Protein AF-A0A3N1A3B4-F1 (afdb_monomer_lite)

Secondary structure (DSSP, 8-state):
-PEEEEEEEEEE-SS-EEEEEEEEEEEE-SS-EEEE---SS--HHHHHHHHHHHHHHHHTS-TT--EEEEEEEEE--TTT--TTHHHHHHHHHHHHHTT-----S---B--HHHHHHHHHHHTT-BEEEEEEEEEEBTTB---GGGGEEEEEEEETTS--EEEEEETTEEEEE--PPPPPEE-GGG-EEEEEE--TT-GGGGGTTPBEEEEEEEEETT--SSEEEEEEEETTEEEEEEEETTEEEEEESSPPTTTGGGEEEPPPTTGGG-

Radius of gyration: 19.27 Å; chains: 1; bounding box: 46×53×53 Å

Sequence (270 aa):
MGVVTTFRLRRQTSRSSRFAEVTVEVSPSSTPEVEVTTTAGANAEHRREADLGARWALRHNSPAVKVKVTVTSVVTTEIDTGTGDVYEATTHAVWQALGVEHSASYVGFSDPLM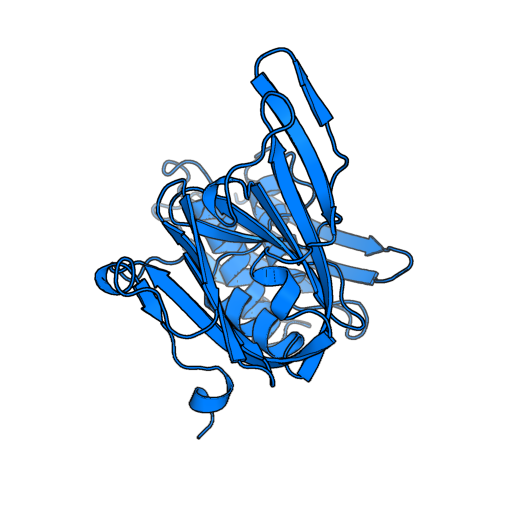VTSWLNDIAGRQLDAVTEARYWYEGRREPDAASLLHAWLHFERAEPIGLHGRGDEFLLDREDPYLSYEMGDDGETRVGPAFPPDVLSGFVGAMLTDGAVITGSDGELTCTGLVLRFDVGDLVIGTLGDEWVLAAGPVPAAVAPCWTVHPFIRDAAR

Structure (mmCIF, N/CA/C/O backbone):
data_AF-A0A3N1A3B4-F1
#
_entry.id   AF-A0A3N1A3B4-F1
#
loop_
_atom_site.group_PDB
_atom_site.id
_atom_site.type_symbol
_atom_site.label_atom_id
_atom_site.label_alt_id
_atom_site.label_comp_id
_atom_site.label_asym_id
_atom_site.label_entity_id
_atom_site.label_seq_id
_atom_site.pdbx_PDB_ins_code
_atom_site.Cartn_x
_atom_site.Cartn_y
_atom_site.Cartn_z
_atom_site.occupancy
_atom_site.B_iso_or_equiv
_atom_site.auth_seq_id
_atom_site.auth_comp_id
_atom_site.auth_asym_id
_atom_site.auth_atom_id
_atom_site.pdbx_PDB_model_num
ATOM 1 N N . MET A 1 1 ? -13.299 7.804 32.208 1.00 67.69 1 MET A N 1
ATOM 2 C CA . MET A 1 1 ? -14.294 7.444 31.177 1.00 67.69 1 MET A CA 1
ATOM 3 C C . MET A 1 1 ? -13.580 7.464 29.845 1.00 67.69 1 MET A C 1
ATOM 5 O O . MET A 1 1 ? -12.786 8.379 29.651 1.00 67.69 1 MET A O 1
ATOM 9 N N . GLY A 1 2 ? -13.777 6.440 29.014 1.00 85.50 2 GLY A N 1
ATOM 10 C CA . GLY A 1 2 ? -13.214 6.405 27.667 1.00 85.50 2 GLY A CA 1
ATOM 11 C C . GLY A 1 2 ? -13.921 7.387 26.732 1.00 85.50 2 GLY A C 1
ATOM 12 O O . GLY A 1 2 ? -15.065 7.774 26.979 1.00 85.50 2 GLY A O 1
ATOM 13 N N . VAL A 1 3 ? -13.223 7.810 25.683 1.00 94.50 3 VAL A N 1
ATOM 14 C CA . VAL A 1 3 ? -13.787 8.555 24.555 1.00 94.50 3 VAL A CA 1
ATOM 15 C C . VAL A 1 3 ? -14.294 7.533 23.548 1.00 94.50 3 VAL A C 1
ATOM 17 O O . VAL A 1 3 ? -13.537 6.659 23.134 1.00 94.50 3 VAL A O 1
ATOM 20 N N . VAL A 1 4 ? -15.567 7.627 23.169 1.00 96.50 4 VAL A N 1
ATOM 21 C CA . VAL A 1 4 ? -16.158 6.770 22.136 1.00 96.50 4 VAL A CA 1
ATOM 22 C C . VAL A 1 4 ? -16.262 7.561 20.844 1.00 96.50 4 VAL A C 1
ATOM 24 O O . VAL A 1 4 ? -16.841 8.649 20.826 1.00 96.50 4 VAL A O 1
ATOM 27 N N . THR A 1 5 ? -15.735 6.998 19.765 1.00 96.12 5 THR A N 1
ATOM 28 C CA . THR A 1 5 ? -15.715 7.636 18.451 1.00 96.12 5 THR A CA 1
ATOM 29 C C . THR A 1 5 ? -16.099 6.631 17.382 1.00 96.12 5 THR A C 1
ATOM 31 O O . THR A 1 5 ? -15.620 5.500 17.376 1.00 96.12 5 THR A O 1
ATOM 34 N N . THR A 1 6 ? -16.959 7.062 16.462 1.00 95.62 6 THR A N 1
ATOM 35 C CA . THR A 1 6 ? -17.295 6.305 15.258 1.00 95.62 6 THR A CA 1
ATOM 36 C C . THR A 1 6 ? -16.756 7.049 14.056 1.00 95.62 6 THR A C 1
ATOM 38 O O . THR A 1 6 ? -17.117 8.206 13.840 1.00 95.62 6 THR A O 1
ATOM 41 N N . PHE A 1 7 ? -15.947 6.366 13.256 1.00 94.31 7 PHE A N 1
ATOM 42 C CA . PHE A 1 7 ? -15.559 6.847 11.943 1.00 94.31 7 PHE A CA 1
ATOM 43 C C . PHE A 1 7 ? -16.300 6.074 10.865 1.00 94.31 7 PHE A C 1
ATOM 45 O O . PHE A 1 7 ? -16.542 4.872 10.987 1.00 94.31 7 PHE A O 1
ATOM 52 N N . ARG A 1 8 ? -16.632 6.776 9.784 1.00 93.19 8 ARG A N 1
ATOM 53 C CA . ARG A 1 8 ? -17.296 6.186 8.635 1.00 93.19 8 ARG A CA 1
ATOM 54 C C . ARG A 1 8 ? -16.562 6.550 7.356 1.00 93.19 8 ARG A C 1
ATOM 56 O O . ARG A 1 8 ? -16.697 7.669 6.861 1.00 93.19 8 ARG A O 1
ATOM 63 N N . LEU A 1 9 ? -15.856 5.575 6.799 1.00 89.31 9 LEU A N 1
ATOM 64 C CA . LEU A 1 9 ? -15.317 5.642 5.454 1.00 89.31 9 LEU A CA 1
ATOM 65 C C . LEU A 1 9 ? -16.481 5.525 4.465 1.00 89.31 9 LEU A C 1
ATOM 67 O O . LEU A 1 9 ? -17.162 4.501 4.406 1.00 89.31 9 LEU A O 1
ATOM 71 N N . ARG A 1 10 ? -16.737 6.602 3.719 1.00 87.00 10 ARG A N 1
ATOM 72 C CA . ARG A 1 10 ? -17.630 6.609 2.555 1.00 87.00 10 ARG A CA 1
ATOM 73 C C . ARG A 1 10 ? -16.936 7.340 1.425 1.00 87.00 10 ARG A C 1
ATOM 75 O O . ARG A 1 10 ? -17.035 8.563 1.333 1.00 87.00 10 ARG A O 1
ATOM 82 N N . ARG A 1 11 ? -16.236 6.594 0.575 1.00 80.94 11 ARG A N 1
ATOM 83 C CA . ARG A 1 11 ? -15.611 7.151 -0.625 1.00 80.94 11 ARG A CA 1
ATOM 84 C C . ARG A 1 11 ? -16.248 6.522 -1.847 1.00 80.94 11 ARG A C 1
ATOM 86 O O . ARG A 1 11 ? -16.393 5.310 -1.927 1.00 80.94 11 ARG A O 1
ATOM 93 N N . GLN A 1 12 ? -16.636 7.357 -2.796 1.00 75.94 12 GLN A N 1
ATOM 94 C CA . GLN A 1 12 ? -17.143 6.902 -4.077 1.00 75.94 12 GLN A CA 1
ATOM 95 C C . GLN A 1 12 ? -16.437 7.686 -5.171 1.00 75.94 12 GLN A C 1
ATOM 97 O O . GLN A 1 12 ? -16.438 8.917 -5.167 1.00 75.94 12 GLN A O 1
ATOM 102 N N . THR A 1 13 ? -15.838 6.960 -6.102 1.00 72.31 13 THR A N 1
ATOM 103 C CA . THR A 1 13 ? -15.309 7.499 -7.351 1.00 72.31 13 THR A CA 1
ATOM 104 C C . THR A 1 13 ? -16.141 6.951 -8.512 1.00 72.31 13 THR A C 1
ATOM 106 O O . THR A 1 13 ? -17.058 6.151 -8.324 1.00 72.31 13 THR A O 1
ATOM 109 N N . SER A 1 14 ? -15.833 7.355 -9.745 1.00 70.00 14 SER A N 1
ATOM 110 C CA . SER A 1 14 ? -16.422 6.712 -10.927 1.00 70.00 14 SER A CA 1
ATOM 111 C C . SER A 1 14 ? -15.946 5.266 -11.131 1.00 70.00 14 SER A C 1
ATOM 113 O O . SER A 1 14 ? -16.508 4.567 -11.971 1.00 70.00 14 SER A O 1
ATOM 115 N N . ARG A 1 15 ? -14.917 4.823 -10.393 1.00 66.88 15 ARG A N 1
ATOM 116 C CA . ARG A 1 15 ? -14.252 3.518 -10.540 1.00 66.88 15 ARG A CA 1
ATOM 117 C C . ARG A 1 15 ? -14.473 2.582 -9.350 1.00 66.88 15 ARG A C 1
ATOM 119 O O . ARG A 1 15 ? -14.322 1.377 -9.507 1.00 66.88 15 ARG A O 1
ATOM 126 N N . SER A 1 16 ? -14.816 3.123 -8.185 1.00 74.25 16 SER A N 1
ATOM 127 C CA . SER A 1 16 ? -14.855 2.391 -6.918 1.00 74.25 16 SER A CA 1
ATOM 128 C C . SER A 1 16 ? -15.911 2.951 -5.966 1.00 74.25 16 SER A C 1
ATOM 130 O O . SER A 1 16 ? -16.238 4.142 -5.987 1.00 74.25 16 SER A O 1
ATOM 132 N N . SER A 1 17 ? -16.420 2.088 -5.091 1.00 82.56 17 SER A N 1
ATOM 133 C CA . SER A 1 17 ? -17.132 2.483 -3.881 1.00 82.56 17 SER A CA 1
ATOM 134 C C . SER A 1 17 ? -16.475 1.783 -2.699 1.00 82.56 17 SER A C 1
ATOM 136 O O . SER A 1 17 ? -16.159 0.601 -2.793 1.00 82.56 17 SER A O 1
ATOM 138 N N . ARG A 1 18 ? -16.203 2.547 -1.640 1.00 88.62 18 ARG A N 1
ATOM 139 C CA . ARG A 1 18 ? -15.523 2.106 -0.422 1.00 88.62 18 ARG A CA 1
ATOM 140 C C . ARG A 1 18 ? -16.382 2.429 0.788 1.00 88.62 18 ARG A C 1
ATOM 142 O O . ARG A 1 18 ? -16.824 3.575 0.963 1.00 88.62 18 ARG A O 1
ATOM 149 N N . PHE A 1 19 ? -16.579 1.430 1.635 1.00 91.12 19 PHE A N 1
ATOM 150 C CA . PHE A 1 19 ? -17.416 1.495 2.813 1.00 91.12 19 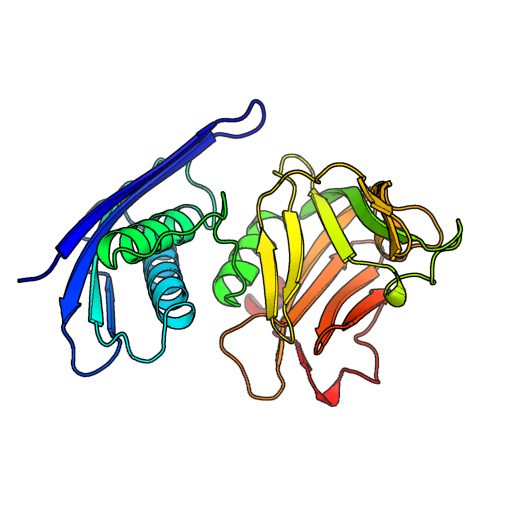PHE A CA 1
ATOM 151 C C . PHE A 1 19 ? -16.803 0.730 3.981 1.00 91.12 19 PHE A C 1
ATOM 153 O O . PHE A 1 19 ? -16.594 -0.478 3.913 1.00 91.12 19 PHE A O 1
ATOM 160 N N . ALA A 1 20 ? -16.632 1.420 5.103 1.00 93.00 20 ALA A N 1
ATOM 161 C CA . ALA A 1 20 ? -16.452 0.805 6.412 1.00 93.00 20 ALA A CA 1
ATOM 162 C C . ALA A 1 20 ? -16.920 1.784 7.493 1.00 93.00 20 ALA A C 1
ATOM 164 O O . ALA A 1 20 ? -16.683 2.989 7.407 1.00 93.00 20 ALA A O 1
ATOM 165 N N . GLU A 1 21 ? -17.586 1.285 8.526 1.00 95.00 21 GLU A N 1
ATOM 166 C CA . GLU A 1 21 ? -17.906 2.063 9.721 1.00 95.00 21 GLU A CA 1
ATOM 167 C C . GLU A 1 21 ? -17.328 1.344 10.932 1.00 95.00 21 GLU A C 1
ATOM 169 O O . GLU A 1 21 ? -17.616 0.169 11.158 1.00 95.00 21 GLU A O 1
ATOM 174 N N . VAL A 1 22 ? -16.490 2.036 11.698 1.00 95.50 22 VAL A N 1
ATOM 175 C CA . VAL A 1 22 ? -15.809 1.460 12.857 1.00 95.50 22 VAL A CA 1
ATOM 176 C C . VAL A 1 22 ? -16.044 2.344 14.067 1.00 95.50 22 VAL A C 1
ATOM 178 O O . VAL A 1 22 ? -15.851 3.559 14.009 1.00 95.50 22 VAL A O 1
ATOM 181 N N . THR A 1 23 ? -16.436 1.719 15.174 1.00 96.12 23 THR A N 1
ATOM 182 C CA . THR A 1 23 ? -16.550 2.372 16.478 1.00 96.12 23 THR A CA 1
ATOM 183 C C . THR A 1 23 ? -15.439 1.889 17.392 1.00 96.12 23 THR A C 1
ATOM 185 O O . THR A 1 23 ? -15.242 0.684 17.572 1.00 96.12 23 THR A O 1
ATOM 188 N N . VAL A 1 24 ? -14.747 2.844 18.006 1.00 96.62 24 VAL A N 1
ATOM 189 C CA . VAL A 1 24 ? -13.704 2.596 18.997 1.00 96.62 24 VAL A CA 1
ATOM 190 C C . VAL A 1 24 ? -14.038 3.283 20.313 1.00 96.62 24 VAL A C 1
ATOM 192 O O . VAL A 1 24 ? -14.646 4.353 20.344 1.00 96.62 24 VAL A O 1
ATOM 195 N N . GLU A 1 25 ? -13.613 2.669 21.407 1.00 96.50 25 GLU A N 1
ATOM 196 C CA . GLU A 1 25 ? -13.501 3.296 22.717 1.00 96.50 25 GLU A CA 1
ATOM 197 C C . GLU A 1 25 ? -12.018 3.432 23.065 1.00 96.50 25 GLU A C 1
ATOM 199 O O . GLU A 1 25 ? -11.281 2.448 23.071 1.00 96.50 25 GLU A O 1
ATOM 204 N N . VAL A 1 26 ? -11.576 4.649 23.370 1.00 95.44 26 VAL A N 1
ATOM 205 C CA . VAL A 1 26 ? -10.203 4.937 23.787 1.00 95.44 26 VAL A CA 1
ATOM 206 C C . VAL A 1 26 ? -10.199 5.353 25.247 1.00 95.44 26 VAL A C 1
ATOM 208 O O . VAL A 1 26 ? -10.855 6.317 25.639 1.00 95.44 26 VAL A O 1
ATOM 211 N N . SER A 1 27 ? -9.448 4.634 26.072 1.00 95.06 27 SER A N 1
ATOM 212 C CA . SER A 1 27 ? -9.355 4.882 27.512 1.00 95.06 27 SER A CA 1
ATOM 213 C C . SER A 1 27 ? -7.896 4.981 27.968 1.00 95.06 27 SER A C 1
ATOM 215 O O . SER A 1 27 ? -7.019 4.385 27.345 1.00 95.06 27 SER A O 1
ATOM 217 N N . PRO A 1 28 ? -7.585 5.739 29.035 1.00 93.06 28 PRO A N 1
ATOM 218 C CA . PRO A 1 28 ? -6.226 5.790 29.571 1.00 93.06 28 PRO A CA 1
ATOM 219 C C . PRO A 1 28 ? -5.735 4.404 30.003 1.00 93.06 28 PRO A C 1
ATOM 221 O O . PRO A 1 28 ? -6.481 3.655 30.632 1.00 93.06 28 PRO A O 1
ATOM 224 N N . SER A 1 29 ? -4.472 4.089 29.720 1.00 91.62 29 SER A N 1
ATOM 225 C CA . SER A 1 29 ? -3.834 2.827 30.112 1.00 91.62 29 SER A CA 1
ATOM 226 C C . SER A 1 29 ? -2.395 3.056 30.581 1.00 91.62 29 SER A C 1
ATOM 228 O O . SER A 1 29 ? -1.787 4.087 30.303 1.00 91.62 29 SER A O 1
ATOM 230 N N . SER A 1 30 ? -1.819 2.095 31.305 1.00 87.75 30 SER A N 1
ATOM 231 C CA . SER A 1 30 ? -0.390 2.100 31.651 1.00 87.75 30 SER A CA 1
ATOM 232 C C . SER A 1 30 ? 0.508 1.702 30.478 1.00 87.75 30 SER A C 1
ATOM 234 O O . SER A 1 30 ? 1.691 2.052 30.463 1.00 87.75 30 SER A O 1
ATOM 236 N N . THR A 1 31 ? -0.049 0.980 29.506 1.00 86.25 31 THR A N 1
ATOM 237 C CA . THR A 1 31 ? 0.631 0.468 28.311 1.00 86.25 31 THR A CA 1
ATOM 238 C C . THR A 1 31 ? -0.299 0.572 27.103 1.00 86.25 31 THR A C 1
ATOM 240 O O . THR A 1 31 ? -1.503 0.370 27.273 1.00 86.25 31 THR A O 1
ATOM 243 N N . PRO A 1 32 ? 0.219 0.854 25.894 1.00 87.12 32 PRO A N 1
ATOM 244 C CA . PRO A 1 32 ? -0.580 0.769 24.677 1.00 87.12 32 PRO A CA 1
ATOM 245 C C . PRO A 1 32 ? -1.187 -0.631 24.530 1.00 87.12 32 PRO A C 1
ATOM 247 O O . PRO A 1 32 ? -0.464 -1.627 24.561 1.00 87.12 32 PRO A O 1
ATOM 250 N N . GLU A 1 33 ? -2.507 -0.707 24.401 1.00 92.56 33 GLU A N 1
ATOM 251 C CA . GLU A 1 33 ? -3.242 -1.965 24.254 1.00 92.56 33 GLU A CA 1
ATOM 252 C C . GLU A 1 33 ? -4.306 -1.808 23.170 1.00 92.56 33 GLU A C 1
ATOM 254 O O . GLU A 1 33 ? -4.939 -0.757 23.059 1.00 92.56 33 GLU A O 1
ATOM 259 N N . VAL A 1 34 ? -4.503 -2.862 22.383 1.00 93.25 34 VAL A N 1
ATOM 260 C CA . VAL A 1 34 ? -5.570 -2.952 21.387 1.00 93.25 34 VAL A CA 1
ATOM 261 C C . VAL A 1 34 ? -6.365 -4.217 21.666 1.00 93.25 34 VAL A C 1
ATOM 263 O O . VAL A 1 34 ? -5.790 -5.298 21.795 1.00 93.25 34 VAL A O 1
ATOM 266 N N . GLU A 1 35 ? -7.681 -4.069 21.759 1.00 94.94 35 GLU A N 1
ATOM 267 C CA . GLU A 1 35 ? -8.631 -5.163 21.912 1.00 94.94 35 GLU A CA 1
ATOM 268 C C . GLU A 1 35 ? -9.740 -5.023 20.863 1.00 94.94 35 GLU A C 1
ATOM 270 O O . GLU A 1 35 ? -10.291 -3.941 20.669 1.00 94.94 35 GLU A O 1
ATOM 275 N N . VAL A 1 36 ? -10.101 -6.117 20.192 1.00 93.62 36 VAL A N 1
ATOM 276 C CA . VAL A 1 36 ? -11.201 -6.142 19.217 1.00 93.62 36 VAL A CA 1
ATOM 277 C C . VAL A 1 36 ? -12.310 -7.035 19.761 1.00 93.62 36 VAL A C 1
ATOM 279 O O . VAL A 1 36 ? -12.213 -8.260 19.715 1.00 93.62 36 VAL A O 1
ATOM 282 N N . THR A 1 37 ? -13.373 -6.424 20.288 1.00 90.50 37 THR A N 1
ATOM 283 C CA . THR A 1 37 ? -14.477 -7.125 20.978 1.00 90.50 37 THR A CA 1
ATOM 284 C C . THR A 1 37 ? -15.742 -7.251 20.133 1.00 90.50 37 THR A C 1
ATOM 286 O O . THR A 1 37 ? -16.764 -7.743 20.609 1.00 90.50 37 THR A O 1
ATOM 289 N N . THR A 1 38 ? -15.686 -6.826 18.869 1.00 77.00 38 THR A N 1
ATOM 290 C CA . THR A 1 38 ? -16.825 -6.803 17.941 1.00 77.00 38 THR A CA 1
ATOM 291 C C . THR A 1 38 ? -17.565 -8.145 17.889 1.00 77.00 38 THR A C 1
ATOM 293 O O . THR A 1 38 ? -16.942 -9.201 17.745 1.00 77.00 38 THR A O 1
ATOM 296 N N . THR A 1 39 ? -18.898 -8.103 17.971 1.00 61.78 39 THR A N 1
ATOM 297 C CA . THR A 1 39 ? -19.762 -9.301 18.016 1.00 61.78 39 THR A CA 1
ATOM 298 C C . THR A 1 39 ? -20.677 -9.467 16.798 1.00 61.78 39 THR A C 1
ATOM 300 O O . THR A 1 39 ? -21.239 -10.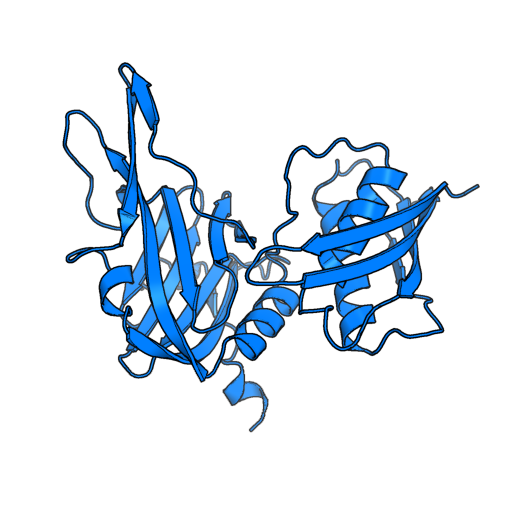546 16.623 1.00 61.78 39 THR A O 1
ATOM 303 N N . ALA A 1 40 ? -20.815 -8.458 15.929 1.00 61.56 40 ALA A N 1
ATOM 304 C CA . ALA A 1 40 ? -21.733 -8.486 14.787 1.00 61.56 40 ALA A CA 1
ATOM 305 C C . ALA A 1 40 ? -21.052 -8.020 13.488 1.00 61.56 40 ALA A C 1
ATOM 307 O O . ALA A 1 40 ? -20.354 -7.013 13.489 1.00 61.56 40 ALA A O 1
ATOM 308 N N . GLY A 1 41 ? -21.262 -8.748 12.383 1.00 64.38 41 GLY A N 1
ATOM 309 C CA . GLY A 1 41 ? -20.907 -8.332 11.013 1.00 64.38 41 GLY A CA 1
ATOM 310 C C . GLY A 1 41 ? -19.429 -8.436 10.601 1.00 64.38 41 GLY A C 1
ATOM 311 O O . GLY A 1 41 ? -19.142 -8.490 9.409 1.00 64.38 41 GLY A O 1
ATOM 312 N N . ALA A 1 42 ? -18.488 -8.513 11.544 1.00 78.81 42 ALA A N 1
ATOM 313 C CA . ALA A 1 42 ? -17.059 -8.617 11.242 1.00 78.81 42 ALA A CA 1
ATOM 314 C C . ALA A 1 42 ? -16.593 -10.078 11.118 1.00 78.81 42 ALA A C 1
ATOM 316 O O . ALA A 1 42 ? -16.702 -10.862 12.065 1.00 78.81 42 ALA A O 1
ATOM 317 N N . ASN A 1 43 ? -16.027 -10.443 9.964 1.00 88.12 43 ASN A N 1
ATOM 318 C CA . ASN A 1 43 ? -15.353 -11.728 9.788 1.00 88.12 43 ASN A CA 1
ATOM 319 C C . ASN A 1 43 ? -13.952 -11.703 10.457 1.00 88.12 43 ASN A C 1
ATOM 321 O O . ASN A 1 43 ? -13.572 -10.754 11.150 1.00 88.12 43 ASN A O 1
ATOM 325 N N . ALA A 1 44 ? -13.175 -12.780 10.322 1.00 89.50 44 ALA A N 1
ATOM 326 C CA . ALA A 1 44 ? -11.828 -12.840 10.899 1.00 89.50 44 ALA A CA 1
ATOM 327 C C . ALA A 1 44 ? -10.849 -11.828 10.270 1.00 89.50 44 ALA A C 1
ATOM 329 O O . ALA A 1 44 ? -9.977 -11.325 10.975 1.00 89.50 44 ALA A O 1
ATOM 330 N N . GLU A 1 45 ? -11.009 -11.514 8.986 1.00 89.50 45 GLU A N 1
ATOM 331 C CA . GLU A 1 45 ? -10.175 -10.552 8.259 1.00 89.50 45 GLU A CA 1
ATOM 332 C C . GLU A 1 45 ? -10.466 -9.126 8.719 1.00 89.50 45 GLU A C 1
ATOM 334 O O . GLU A 1 45 ? -9.556 -8.448 9.176 1.00 89.50 45 GLU A O 1
ATOM 339 N N . HIS A 1 46 ? -11.734 -8.715 8.768 1.00 92.31 46 HIS A N 1
ATOM 340 C CA . HIS A 1 46 ? -12.142 -7.400 9.268 1.00 92.31 46 HIS A CA 1
ATOM 341 C C . HIS A 1 46 ? -11.672 -7.153 10.708 1.00 92.31 46 HIS A C 1
ATOM 343 O O . HIS A 1 46 ? -11.232 -6.057 11.042 1.00 92.31 46 HIS A O 1
ATOM 349 N N . ARG A 1 47 ? -11.716 -8.174 11.575 1.00 92.88 47 ARG A N 1
ATOM 350 C CA . ARG A 1 47 ? -11.180 -8.055 12.943 1.00 92.88 47 ARG A CA 1
ATOM 351 C C . ARG A 1 47 ? -9.666 -7.862 12.960 1.00 92.88 47 ARG A C 1
ATOM 353 O O . ARG A 1 47 ? -9.170 -7.106 13.790 1.00 92.88 47 ARG A O 1
ATOM 360 N N . ARG A 1 48 ? -8.946 -8.530 12.056 1.00 93.25 48 ARG A N 1
ATOM 361 C CA . ARG A 1 48 ? -7.499 -8.361 11.893 1.00 93.25 48 ARG A CA 1
ATOM 362 C C . ARG A 1 48 ? -7.178 -6.961 11.382 1.00 93.25 48 ARG A C 1
ATOM 364 O O . ARG A 1 48 ? -6.354 -6.294 11.985 1.00 93.25 48 ARG A O 1
ATOM 371 N N . GLU A 1 49 ? -7.856 -6.497 10.337 1.00 94.56 49 GLU A N 1
ATOM 372 C CA . GLU A 1 49 ? -7.670 -5.141 9.814 1.00 94.56 49 GLU A CA 1
ATOM 373 C C . GLU A 1 49 ? -7.922 -4.077 10.882 1.00 94.56 49 GLU A C 1
ATOM 375 O O . GLU A 1 49 ? -7.142 -3.135 11.005 1.00 94.56 49 GLU A O 1
ATOM 380 N N . ALA A 1 50 ? -8.968 -4.249 11.695 1.00 94.81 50 ALA A N 1
ATOM 381 C CA . ALA A 1 50 ? -9.259 -3.337 12.791 1.00 94.81 50 ALA A CA 1
ATOM 382 C C . ALA A 1 50 ? -8.143 -3.318 13.850 1.00 94.81 50 ALA A C 1
ATOM 384 O O . ALA A 1 50 ? -7.704 -2.245 14.264 1.00 94.81 50 ALA A O 1
ATOM 385 N N . ASP A 1 51 ? -7.641 -4.485 14.268 1.00 94.62 51 ASP A N 1
ATOM 386 C CA . ASP A 1 51 ? -6.501 -4.566 15.192 1.00 94.62 51 ASP A CA 1
ATOM 387 C C . ASP A 1 51 ? -5.260 -3.867 14.610 1.00 94.62 51 ASP A C 1
ATOM 389 O O . ASP A 1 51 ? -4.651 -3.026 15.276 1.00 94.62 51 ASP A O 1
ATOM 393 N N . LEU A 1 52 ? -4.930 -4.147 13.347 1.00 93.50 52 LEU A N 1
ATOM 394 C CA . LEU A 1 52 ? -3.771 -3.567 12.668 1.00 93.50 52 LEU A CA 1
ATOM 395 C C . LEU A 1 52 ? -3.903 -2.049 12.493 1.00 93.50 52 LEU A C 1
ATOM 397 O O . LEU A 1 52 ? -2.938 -1.332 12.755 1.00 93.50 52 LEU A O 1
ATOM 401 N N . GLY A 1 53 ? -5.087 -1.543 12.138 1.00 93.25 53 GLY A N 1
ATOM 402 C CA . GLY A 1 53 ? -5.353 -0.106 12.008 1.00 93.25 53 GLY A CA 1
ATOM 403 C C . GLY A 1 53 ? -5.266 0.625 13.349 1.00 93.25 53 GLY A C 1
ATOM 404 O O . GLY A 1 53 ? -4.644 1.680 13.462 1.00 93.25 53 GLY A O 1
ATOM 405 N N . ALA A 1 54 ? -5.798 0.032 14.421 1.00 93.56 54 ALA A N 1
ATOM 406 C CA . ALA A 1 54 ? -5.650 0.591 15.762 1.00 93.56 54 ALA A CA 1
ATOM 407 C C . ALA A 1 54 ? -4.178 0.625 16.209 1.00 93.56 54 ALA A C 1
ATOM 409 O O . ALA A 1 54 ? -3.713 1.637 16.735 1.00 93.56 54 ALA A O 1
ATOM 410 N N . ARG A 1 55 ? -3.412 -0.448 15.968 1.00 92.00 55 ARG A N 1
ATOM 411 C CA . ARG A 1 55 ? -1.970 -0.480 16.273 1.00 92.00 55 ARG A CA 1
ATOM 412 C C . ARG A 1 55 ? -1.198 0.543 15.455 1.00 92.00 55 ARG A C 1
ATOM 414 O O . ARG A 1 55 ? -0.336 1.221 16.009 1.00 92.00 55 ARG A O 1
ATOM 421 N N . TRP A 1 56 ? -1.514 0.664 14.170 1.00 89.56 56 TRP A N 1
ATOM 422 C CA . TRP A 1 56 ? -0.928 1.661 13.286 1.00 89.56 56 TRP A CA 1
ATOM 423 C C . TRP A 1 56 ? -1.127 3.073 13.823 1.00 89.56 56 TRP A C 1
ATOM 425 O O . TRP A 1 56 ? -0.152 3.811 13.984 1.00 89.56 56 TRP A O 1
ATOM 435 N N . ALA A 1 57 ? -2.369 3.403 14.187 1.00 89.94 57 ALA A N 1
ATOM 436 C CA . ALA A 1 57 ? -2.715 4.689 14.764 1.00 89.94 57 ALA A CA 1
ATOM 437 C C . ALA A 1 57 ? -1.880 4.988 16.012 1.00 89.94 57 ALA A C 1
ATOM 439 O O . ALA A 1 57 ? -1.375 6.097 16.156 1.00 89.94 57 ALA A O 1
ATOM 440 N N . LEU A 1 58 ? -1.706 4.010 16.906 1.00 88.69 58 LEU A N 1
ATOM 441 C CA . LEU A 1 58 ? -0.921 4.184 18.130 1.00 88.69 58 LEU A CA 1
ATOM 442 C C . LEU A 1 58 ? 0.581 4.340 17.859 1.00 88.69 58 LEU A C 1
ATOM 444 O O . LEU A 1 58 ? 1.209 5.175 18.503 1.00 88.69 58 LEU A O 1
ATOM 448 N N . ARG A 1 59 ? 1.151 3.581 16.911 1.00 85.12 59 ARG A N 1
ATOM 449 C CA . ARG A 1 59 ? 2.577 3.684 16.534 1.00 85.12 59 ARG A CA 1
ATOM 450 C C . ARG A 1 59 ? 2.930 5.057 15.970 1.00 85.12 59 ARG A C 1
ATOM 452 O O . ARG A 1 59 ? 3.992 5.586 16.272 1.00 85.12 59 ARG A O 1
ATOM 459 N N . HIS A 1 60 ? 2.025 5.625 15.179 1.00 79.38 60 HIS A N 1
ATOM 460 C CA . HIS A 1 60 ? 2.214 6.911 14.507 1.00 79.38 60 HIS A CA 1
ATOM 461 C C . HIS A 1 60 ? 1.825 8.121 15.360 1.00 79.38 60 HIS A C 1
ATOM 463 O O . HIS A 1 60 ? 1.888 9.257 14.897 1.00 79.38 60 HIS A O 1
ATOM 469 N N . ASN A 1 61 ? 1.456 7.889 16.619 1.00 74.56 61 ASN A N 1
ATOM 470 C CA . ASN A 1 61 ? 1.275 8.933 17.612 1.00 74.56 61 ASN A CA 1
ATOM 471 C C . ASN A 1 61 ? 2.478 9.023 18.547 1.00 74.56 61 ASN A C 1
ATOM 473 O O . ASN A 1 61 ? 3.285 8.102 18.656 1.00 74.56 61 ASN A O 1
ATOM 477 N N . SER A 1 62 ? 2.600 10.157 19.242 1.00 65.81 62 SER A N 1
ATOM 478 C CA . SER A 1 62 ? 3.693 10.374 20.192 1.00 65.81 62 SER A CA 1
ATOM 479 C C . SER A 1 62 ? 3.806 9.196 21.178 1.00 65.81 62 SER A C 1
ATOM 481 O O . SER A 1 62 ? 2.792 8.815 21.769 1.00 65.81 62 SER A O 1
ATOM 483 N N . PRO A 1 63 ? 5.015 8.659 21.443 1.00 63.50 63 PRO A N 1
ATOM 484 C CA . PRO A 1 63 ? 5.227 7.518 22.346 1.00 63.50 63 PRO A CA 1
ATOM 485 C C . PRO A 1 63 ? 4.774 7.773 23.797 1.00 63.50 63 PRO A C 1
ATOM 487 O O . PRO A 1 63 ? 4.746 6.861 24.624 1.00 63.50 63 PRO A O 1
ATOM 490 N N . ALA A 1 64 ? 4.399 9.012 24.127 1.00 67.31 64 ALA A N 1
ATOM 491 C CA . ALA A 1 64 ? 3.772 9.376 25.392 1.00 67.31 64 ALA A CA 1
ATOM 492 C C . ALA A 1 64 ? 2.292 8.953 25.503 1.00 67.31 64 ALA A C 1
ATOM 494 O O . ALA A 1 64 ? 1.754 8.927 26.614 1.00 67.31 64 ALA A O 1
ATOM 495 N N . VAL A 1 65 ? 1.621 8.623 24.394 1.00 77.31 65 VAL A N 1
ATOM 496 C CA . VAL A 1 65 ? 0.202 8.250 24.382 1.00 77.31 65 VAL A CA 1
ATOM 497 C C . VAL A 1 65 ? 0.043 6.811 24.875 1.00 77.31 65 VAL A C 1
ATOM 499 O O . VAL A 1 65 ? 0.255 5.842 24.151 1.00 77.31 65 VAL A O 1
ATOM 502 N N . LYS A 1 66 ? -0.341 6.668 26.145 1.00 88.25 66 LYS A N 1
ATOM 503 C CA . LYS A 1 66 ? -0.613 5.374 26.782 1.00 88.25 66 LYS A CA 1
ATOM 504 C C . LYS A 1 66 ? -2.116 5.190 26.934 1.00 88.25 66 LYS A C 1
ATOM 506 O O . LYS A 1 66 ? -2.727 5.645 27.902 1.00 88.25 66 LYS A O 1
ATOM 511 N N . VAL A 1 67 ? -2.715 4.549 25.941 1.00 92.69 67 VAL A N 1
ATOM 512 C CA . VAL A 1 67 ? -4.158 4.306 25.888 1.00 92.69 67 VAL A CA 1
ATOM 513 C C . VAL A 1 67 ? -4.449 2.851 25.557 1.00 92.69 67 VAL A C 1
ATOM 515 O O . VAL A 1 67 ? -3.656 2.174 24.905 1.00 92.69 67 VAL A O 1
ATOM 518 N N . LYS A 1 68 ? -5.608 2.388 26.007 1.00 95.06 68 LYS A N 1
ATOM 519 C CA . LYS A 1 68 ? -6.245 1.172 25.531 1.00 95.06 68 LYS A CA 1
ATOM 520 C C . LYS A 1 68 ? -7.288 1.560 24.490 1.00 95.06 68 LYS A C 1
ATOM 522 O O . LYS A 1 68 ? -8.157 2.386 24.778 1.00 95.06 68 LYS A O 1
ATOM 527 N N . VAL A 1 69 ? -7.190 0.963 23.310 1.00 96.06 69 VAL A N 1
ATOM 528 C CA . VAL A 1 69 ? -8.178 1.068 22.236 1.00 96.06 69 VAL A CA 1
ATOM 529 C C . VAL A 1 69 ? -8.997 -0.215 22.215 1.00 96.06 69 VAL A C 1
ATOM 531 O O . VAL A 1 69 ? -8.449 -1.300 22.036 1.00 96.06 69 VAL A O 1
ATOM 534 N N . THR A 1 70 ? -10.309 -0.086 22.355 1.00 96.62 70 THR A N 1
ATOM 535 C CA . THR A 1 70 ? -11.254 -1.189 22.193 1.00 96.62 70 THR A CA 1
ATOM 536 C C . THR A 1 70 ? -12.083 -0.944 20.940 1.00 96.62 70 THR A C 1
ATOM 538 O O . THR A 1 70 ? -12.867 0.001 20.897 1.00 96.62 70 THR A O 1
ATOM 541 N N . VAL A 1 71 ? -11.950 -1.790 19.920 1.00 96.00 71 VAL A N 1
ATOM 542 C CA . VAL A 1 71 ? -12.837 -1.764 18.750 1.00 96.00 71 VAL A CA 1
ATOM 543 C C . VAL A 1 71 ? -14.131 -2.486 19.116 1.00 96.00 71 VAL A C 1
ATOM 545 O O . VAL A 1 71 ? -14.140 -3.704 19.310 1.00 96.00 71 VAL A O 1
ATOM 548 N N . THR A 1 72 ? -15.221 -1.730 19.235 1.00 94.31 72 THR A N 1
ATOM 549 C CA . THR A 1 72 ? -16.505 -2.220 19.762 1.00 94.31 72 THR A CA 1
ATOM 550 C C . THR A 1 72 ? -17.497 -2.591 18.663 1.00 94.31 72 THR A C 1
ATOM 552 O O . THR A 1 72 ? -18.342 -3.462 18.869 1.00 94.31 72 THR A O 1
ATOM 555 N N . SER A 1 73 ? -17.378 -1.985 17.478 1.00 94.38 73 SER A N 1
ATOM 556 C CA . SER A 1 73 ? -18.228 -2.281 16.321 1.00 94.38 73 SER A CA 1
ATOM 557 C C . SER A 1 73 ? -17.468 -2.115 15.009 1.00 94.38 73 SER A C 1
ATOM 559 O O . SER A 1 73 ? -16.677 -1.185 14.869 1.00 94.38 73 SER A O 1
ATOM 561 N N . VAL A 1 74 ? -17.749 -2.997 14.047 1.00 93.94 74 VAL A N 1
ATOM 562 C CA . VAL A 1 74 ? -17.297 -2.906 12.654 1.00 93.94 74 VAL A CA 1
ATOM 563 C C . VAL A 1 74 ? -18.489 -3.249 11.764 1.00 93.94 74 VAL A C 1
ATOM 565 O O . VAL A 1 74 ? -19.020 -4.358 11.826 1.00 93.94 74 VAL A O 1
ATOM 568 N N . VAL A 1 75 ? -18.910 -2.300 10.934 1.00 91.75 75 VAL A N 1
ATOM 569 C CA . VAL A 1 75 ? -19.980 -2.467 9.949 1.00 91.75 75 VAL A CA 1
ATOM 570 C C . VAL A 1 75 ? -19.373 -2.358 8.558 1.00 91.75 75 VAL A C 1
ATOM 572 O O . VAL A 1 75 ? -18.699 -1.382 8.230 1.00 91.75 75 VAL A O 1
ATOM 575 N N . THR A 1 76 ? -19.630 -3.372 7.742 1.00 90.19 76 THR A N 1
ATOM 576 C CA . THR A 1 76 ? -19.120 -3.511 6.374 1.00 90.19 76 THR A CA 1
ATOM 577 C C . THR A 1 76 ? -20.269 -3.841 5.429 1.00 90.19 76 THR A C 1
ATOM 579 O O . THR A 1 76 ? -21.390 -4.125 5.862 1.00 90.19 76 THR A O 1
ATOM 582 N N . THR A 1 77 ? -19.997 -3.787 4.134 1.00 85.38 77 THR A N 1
ATOM 583 C CA . THR A 1 77 ? -20.909 -4.220 3.073 1.00 85.38 77 THR A CA 1
ATOM 584 C C . THR A 1 77 ? -20.149 -5.152 2.148 1.00 85.38 77 THR A C 1
ATOM 586 O O . THR A 1 77 ? -19.022 -4.841 1.787 1.00 85.38 77 THR A O 1
ATOM 589 N N . GLU A 1 78 ? -20.758 -6.252 1.710 1.00 77.25 78 GLU A N 1
ATOM 590 C CA . GLU A 1 78 ? -20.062 -7.243 0.868 1.00 77.25 78 GLU A CA 1
ATOM 591 C C . GLU A 1 78 ? -19.543 -6.676 -0.462 1.00 77.25 78 GLU A C 1
ATOM 593 O O . GLU A 1 78 ? -18.580 -7.197 -1.010 1.00 77.25 78 GLU A O 1
ATOM 598 N N . ILE 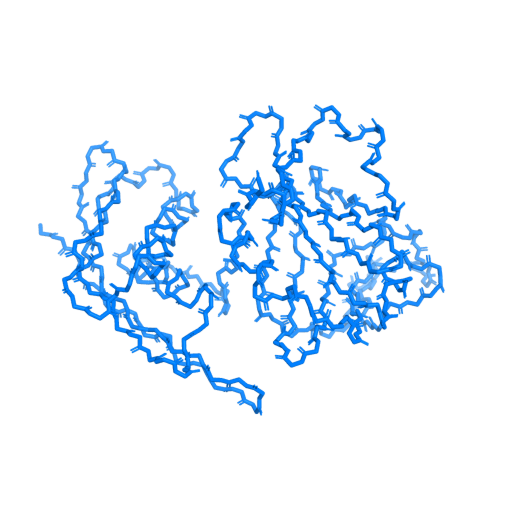A 1 79 ? -20.193 -5.638 -0.996 1.00 78.38 79 ILE A N 1
ATOM 599 C CA . ILE A 1 79 ? -19.892 -5.098 -2.330 1.00 78.38 79 ILE A CA 1
ATOM 600 C C . ILE A 1 79 ? -18.871 -3.961 -2.257 1.00 78.38 79 ILE A C 1
ATOM 602 O O . ILE A 1 79 ? -17.976 -3.891 -3.094 1.00 78.38 79 ILE A O 1
ATOM 606 N N . ASP A 1 80 ? -19.006 -3.085 -1.259 1.00 83.31 80 ASP A N 1
ATOM 607 C CA . ASP A 1 80 ? -18.256 -1.829 -1.202 1.00 83.31 80 ASP A CA 1
ATOM 608 C C . ASP A 1 80 ? -17.141 -1.854 -0.144 1.00 83.31 80 ASP A C 1
ATOM 610 O O . ASP A 1 80 ? -16.545 -0.822 0.119 1.00 83.31 80 ASP A O 1
ATOM 614 N N . THR A 1 81 ? -16.855 -2.987 0.506 1.00 85.75 81 THR A N 1
ATOM 615 C CA . THR A 1 81 ? -15.733 -3.105 1.456 1.00 85.75 81 THR A CA 1
ATOM 616 C C . THR A 1 81 ? -14.610 -3.932 0.833 1.00 85.75 81 THR A C 1
ATOM 618 O O . THR A 1 81 ? -14.769 -5.133 0.628 1.00 85.75 81 THR A O 1
ATOM 621 N N . GLY A 1 82 ? -13.472 -3.297 0.551 1.00 87.56 82 GLY A N 1
ATOM 622 C CA . GLY A 1 82 ? -12.244 -3.964 0.104 1.00 87.56 82 GLY A CA 1
ATOM 623 C C . GLY A 1 82 ? -11.180 -4.059 1.201 1.00 87.56 82 GLY A C 1
ATOM 624 O O . GLY A 1 82 ? -11.304 -3.431 2.256 1.00 87.56 82 GLY A O 1
ATOM 625 N N . THR A 1 83 ? -10.095 -4.797 0.935 1.00 89.44 83 THR A N 1
ATOM 626 C CA . THR A 1 83 ? -8.957 -4.907 1.864 1.00 89.44 83 THR A CA 1
ATOM 627 C C . THR A 1 83 ? -8.440 -3.534 2.278 1.00 89.44 83 THR A C 1
ATOM 629 O O . THR A 1 83 ? -8.252 -2.663 1.441 1.00 89.44 83 THR A O 1
ATOM 632 N N . GLY A 1 84 ? -8.203 -3.311 3.561 1.00 90.31 84 GLY A N 1
ATOM 633 C CA . GLY A 1 84 ? -7.697 -2.048 4.097 1.00 90.31 84 GLY A CA 1
ATOM 634 C C . GLY A 1 84 ? -8.763 -0.996 4.403 1.00 90.31 84 GLY A C 1
ATOM 635 O O . GLY A 1 84 ? -8.447 -0.007 5.060 1.00 90.31 84 GLY A O 1
ATOM 636 N N . ASP A 1 85 ? -10.026 -1.194 4.016 1.00 91.75 85 ASP A N 1
ATOM 637 C CA . ASP A 1 85 ? -11.100 -0.245 4.339 1.00 91.75 85 ASP A CA 1
ATOM 638 C C . ASP A 1 85 ? -11.389 -0.210 5.844 1.00 91.75 85 ASP A C 1
ATOM 640 O O . ASP A 1 85 ? -11.573 0.864 6.424 1.00 91.75 85 ASP A O 1
ATOM 644 N N . VAL A 1 86 ? -11.396 -1.377 6.500 1.00 93.88 86 VAL A N 1
ATOM 645 C CA . VAL A 1 86 ? -11.610 -1.461 7.951 1.00 93.88 86 VAL A CA 1
ATOM 646 C C . VAL A 1 86 ? -10.377 -0.959 8.695 1.00 93.88 86 VAL A C 1
ATOM 648 O O . VAL A 1 86 ? -10.516 -0.264 9.703 1.00 93.88 86 VAL A O 1
ATOM 651 N N . TYR A 1 87 ? -9.181 -1.250 8.186 1.00 94.12 87 TYR A N 1
ATOM 652 C CA . TYR A 1 87 ? -7.922 -0.714 8.706 1.00 94.12 87 TYR A CA 1
ATOM 653 C C . TYR A 1 87 ? -7.922 0.822 8.717 1.00 94.12 87 TYR A C 1
ATOM 655 O O . TYR A 1 87 ? -7.658 1.449 9.749 1.00 94.12 87 TYR A O 1
ATOM 663 N N . GLU A 1 88 ? -8.272 1.434 7.586 1.00 92.62 88 GLU A N 1
ATOM 664 C CA . GLU A 1 88 ? -8.305 2.885 7.413 1.00 92.62 88 GLU A CA 1
ATOM 665 C C . GLU A 1 88 ? -9.359 3.516 8.327 1.00 92.62 88 GLU A C 1
ATOM 667 O O . GLU A 1 88 ? -9.061 4.435 9.096 1.00 92.62 88 GLU A O 1
ATOM 672 N N . ALA A 1 89 ? -10.579 2.969 8.318 1.00 93.44 89 ALA A N 1
ATOM 673 C CA . ALA A 1 89 ? -11.656 3.463 9.162 1.00 93.44 89 ALA A CA 1
ATOM 674 C C . ALA A 1 89 ? -11.320 3.359 10.657 1.00 93.44 89 ALA A C 1
ATOM 676 O O . ALA A 1 89 ? -11.611 4.280 11.423 1.00 93.44 89 ALA A O 1
ATOM 677 N N . THR A 1 90 ? -10.666 2.271 11.074 1.00 95.00 90 THR A N 1
ATOM 678 C CA . THR A 1 90 ? -10.230 2.098 12.465 1.00 95.00 90 THR A CA 1
ATOM 679 C C . THR A 1 90 ? -9.152 3.106 12.835 1.00 95.00 90 THR A C 1
ATOM 681 O O . THR A 1 90 ? -9.242 3.732 13.892 1.00 95.00 90 THR A O 1
ATOM 684 N N . THR A 1 91 ? -8.167 3.314 11.959 1.00 93.31 91 THR A N 1
ATOM 685 C CA . THR A 1 91 ? -7.097 4.288 12.194 1.00 93.31 91 THR A CA 1
ATOM 686 C C . THR A 1 91 ? -7.674 5.684 12.418 1.00 93.31 91 THR A C 1
ATOM 688 O O . THR A 1 91 ? -7.377 6.323 13.431 1.00 93.31 91 THR A O 1
ATOM 691 N N . HIS A 1 92 ? -8.557 6.140 11.524 1.00 92.25 92 HIS A N 1
ATOM 692 C CA . HIS A 1 92 ? -9.188 7.449 11.661 1.00 92.25 92 HIS A CA 1
ATOM 693 C C . HIS A 1 92 ? -10.054 7.556 12.918 1.00 92.25 92 HIS A C 1
ATOM 695 O O . HIS A 1 92 ? -10.010 8.589 13.586 1.00 92.25 92 HIS A O 1
ATOM 701 N N . ALA A 1 93 ? -10.803 6.508 13.279 1.00 94.00 93 ALA A N 1
ATOM 702 C CA . ALA A 1 93 ? -11.592 6.503 14.511 1.00 94.00 93 ALA A CA 1
ATOM 703 C C . ALA A 1 93 ? -10.705 6.709 15.752 1.00 94.00 93 ALA A C 1
ATOM 705 O O . ALA A 1 93 ? -11.060 7.484 16.642 1.00 94.00 93 ALA A O 1
ATOM 706 N N . VAL A 1 94 ? -9.530 6.069 15.792 1.00 93.88 94 VAL A N 1
ATOM 707 C CA . VAL A 1 94 ? -8.559 6.227 16.885 1.00 93.88 94 VAL A CA 1
ATOM 708 C C . VAL A 1 94 ? -7.954 7.629 16.900 1.00 93.88 94 VAL A C 1
ATOM 710 O O . VAL A 1 94 ? -7.925 8.260 17.955 1.00 93.88 94 VAL A O 1
ATOM 713 N N . TRP A 1 95 ? -7.504 8.156 15.760 1.00 91.94 95 TRP A N 1
ATOM 714 C CA . TRP A 1 95 ? -6.951 9.515 15.691 1.00 91.94 95 TRP A CA 1
ATOM 715 C C . TRP A 1 95 ? -7.960 10.585 16.102 1.00 91.94 95 TRP A C 1
ATOM 717 O O . TRP A 1 95 ? -7.625 11.471 16.887 1.00 91.94 95 TRP A O 1
ATOM 727 N N . GLN A 1 96 ? -9.213 10.458 15.662 1.00 91.75 96 GLN A N 1
ATOM 728 C CA . GLN A 1 96 ? -10.291 11.351 16.081 1.00 91.75 96 GLN A CA 1
ATOM 729 C C . GLN A 1 96 ? -10.546 11.274 17.591 1.00 91.75 96 GLN A C 1
ATOM 731 O O . GLN A 1 96 ? -10.679 12.313 18.236 1.00 91.75 96 GLN A O 1
ATOM 736 N N . ALA A 1 97 ? -10.555 10.071 18.176 1.00 92.94 97 ALA A N 1
ATOM 737 C CA . ALA A 1 97 ? -10.705 9.894 19.621 1.00 92.94 97 ALA A CA 1
ATOM 738 C C . ALA A 1 97 ? -9.543 10.510 20.423 1.00 92.94 97 ALA A C 1
ATOM 740 O O . ALA A 1 97 ? -9.739 10.970 21.549 1.00 92.94 97 ALA A O 1
ATOM 741 N N . LEU A 1 98 ? -8.339 10.536 19.844 1.00 91.12 98 LEU A N 1
ATOM 742 C CA . LEU A 1 98 ? -7.140 11.142 20.428 1.00 91.12 98 LEU A CA 1
ATOM 743 C C . LEU A 1 98 ? -7.020 12.654 20.165 1.00 91.12 98 LEU A C 1
ATOM 745 O O . LEU A 1 98 ? -6.106 13.281 20.698 1.00 91.12 98 LEU A O 1
ATOM 749 N N . GLY A 1 99 ? -7.920 13.246 19.373 1.00 88.69 99 GLY A N 1
ATOM 750 C CA . GLY A 1 99 ? -7.849 14.660 18.990 1.00 88.69 99 GLY A CA 1
ATOM 751 C C . GLY A 1 99 ? -6.662 14.987 18.079 1.00 88.69 99 GLY A C 1
ATOM 752 O O . GLY A 1 99 ? -6.161 16.108 18.103 1.00 88.69 99 GLY A O 1
ATOM 753 N N . VAL A 1 100 ? -6.187 14.006 17.311 1.00 84.88 100 VAL A N 1
ATOM 754 C CA . VAL A 1 100 ? -5.068 14.157 16.378 1.00 84.88 100 VAL A CA 1
ATOM 755 C C . VAL A 1 100 ? -5.625 14.622 15.038 1.00 84.88 100 VAL A C 1
ATOM 757 O O . VAL A 1 100 ? -6.383 13.900 14.387 1.00 84.88 100 VAL A O 1
ATOM 760 N N . GLU A 1 101 ? -5.258 15.832 14.623 1.00 70.50 101 GLU A N 1
ATOM 761 C CA . GLU A 1 101 ? -5.547 16.313 13.273 1.00 70.50 101 GLU A CA 1
ATOM 762 C C . GLU A 1 101 ? -4.587 15.645 12.286 1.00 70.50 101 GLU A C 1
ATOM 764 O O . GLU A 1 101 ? -3.372 15.806 12.385 1.00 70.50 101 GLU A O 1
ATOM 769 N N . HIS A 1 102 ? -5.136 14.895 11.332 1.00 68.44 102 HIS A N 1
ATOM 770 C CA . HIS A 1 102 ? -4.369 14.302 10.242 1.00 68.44 102 HIS A CA 1
ATOM 771 C C . HIS A 1 102 ? -4.848 14.894 8.916 1.00 68.44 102 HIS A C 1
ATOM 773 O O . HIS A 1 102 ? -6.044 14.889 8.627 1.00 68.44 102 HIS A O 1
ATOM 779 N N . SER A 1 103 ? -3.917 15.433 8.127 1.00 56.47 103 SER A N 1
ATOM 780 C CA . SER A 1 103 ? -4.203 16.099 6.848 1.00 56.47 103 SER A CA 1
ATOM 781 C C . SER A 1 103 ? -4.259 15.144 5.654 1.00 56.47 103 SER A C 1
ATOM 783 O O . SER A 1 103 ? -4.748 15.529 4.594 1.00 56.47 103 SER A O 1
ATOM 785 N N . ALA A 1 104 ? -3.755 13.917 5.809 1.00 60.62 104 ALA A N 1
ATOM 786 C CA . ALA A 1 104 ? -3.737 12.928 4.740 1.00 60.62 104 ALA A CA 1
ATOM 787 C C . ALA A 1 104 ? -5.160 12.437 4.426 1.00 60.62 104 ALA A C 1
ATOM 789 O O . ALA A 1 104 ? -5.913 12.069 5.330 1.00 60.62 104 ALA A O 1
ATOM 790 N N . SER A 1 105 ? -5.521 12.429 3.139 1.00 61.34 105 SER A N 1
ATOM 791 C CA . SER A 1 105 ? -6.798 11.885 2.656 1.00 61.34 105 SER A CA 1
ATOM 792 C C . SER A 1 105 ? -6.901 10.373 2.832 1.00 61.34 105 SER A C 1
ATOM 794 O O . SER A 1 105 ? -8.009 9.846 2.787 1.00 61.34 105 SER A O 1
ATOM 796 N N . TYR A 1 106 ? -5.755 9.720 3.027 1.00 67.44 106 TYR A N 1
ATOM 797 C CA . TYR A 1 106 ? -5.610 8.302 3.271 1.00 67.44 106 TYR A CA 1
ATOM 798 C C . TYR A 1 106 ? -4.494 8.009 4.261 1.00 67.44 106 TYR A C 1
ATOM 800 O O . TYR A 1 106 ? -3.583 8.808 4.461 1.00 67.44 106 TYR A O 1
ATOM 808 N N . VAL A 1 107 ? -4.614 6.865 4.925 1.00 76.06 107 VAL A N 1
ATOM 809 C CA . VAL A 1 107 ? -3.671 6.420 5.955 1.00 76.06 107 VAL A CA 1
ATOM 810 C C . VAL A 1 107 ? -2.471 5.689 5.339 1.00 76.06 107 VAL A C 1
ATOM 812 O O . VAL A 1 107 ? -1.406 5.657 5.956 1.00 76.06 107 VAL A O 1
ATOM 815 N N . GLY A 1 108 ? -2.653 5.096 4.152 1.00 84.56 108 GLY A N 1
ATOM 816 C CA . GLY A 1 108 ? -1.787 4.051 3.612 1.00 84.56 108 GLY A CA 1
ATOM 817 C C . GLY A 1 108 ? -1.667 2.840 4.541 1.00 84.56 108 GLY A C 1
ATOM 818 O O . GLY A 1 108 ? -2.273 2.789 5.609 1.00 84.56 108 GLY A O 1
ATOM 819 N N . PHE A 1 109 ? -0.897 1.834 4.148 1.00 89.25 109 PHE A N 1
ATOM 820 C CA . PHE A 1 109 ? -0.514 0.741 5.036 1.00 89.25 109 PHE A CA 1
ATOM 821 C C . PHE A 1 109 ? 0.880 0.221 4.687 1.00 89.25 109 PHE A C 1
ATOM 823 O O . PHE A 1 109 ? 1.224 0.028 3.522 1.00 89.25 109 PHE A O 1
ATOM 830 N N . SER A 1 110 ? 1.670 -0.050 5.723 1.00 90.88 110 SER A N 1
ATOM 831 C CA . SER A 1 110 ? 2.956 -0.750 5.625 1.00 90.88 110 SER A CA 1
ATOM 832 C C . SER A 1 110 ? 2.975 -2.022 6.479 1.00 90.88 110 SER A C 1
ATOM 834 O O . SER A 1 110 ? 3.971 -2.726 6.508 1.00 90.88 110 SER A O 1
ATOM 836 N N . ASP A 1 111 ? 1.897 -2.369 7.191 1.00 91.94 111 ASP A N 1
ATOM 837 C CA . ASP A 1 111 ? 1.898 -3.588 8.006 1.00 91.94 111 ASP A CA 1
ATOM 838 C C . ASP A 1 111 ? 2.046 -4.835 7.106 1.00 91.94 111 ASP A C 1
ATOM 840 O O . ASP A 1 111 ? 1.237 -4.995 6.183 1.00 91.94 111 ASP A O 1
ATOM 844 N N . PRO A 1 112 ? 3.018 -5.739 7.348 1.00 92.19 112 PRO A N 1
ATOM 845 C CA . PRO A 1 112 ? 3.262 -6.886 6.473 1.00 92.19 112 PRO A CA 1
ATOM 846 C C . PRO A 1 112 ? 2.026 -7.753 6.204 1.00 92.19 112 PRO A C 1
ATOM 848 O O . PRO A 1 112 ? 1.877 -8.287 5.104 1.00 92.19 112 PRO A O 1
ATOM 851 N N . LEU A 1 113 ? 1.099 -7.873 7.162 1.00 91.81 113 LEU A N 1
ATOM 852 C CA . LEU A 1 113 ? -0.134 -8.639 6.968 1.00 91.81 113 LEU A CA 1
ATOM 853 C C . LEU A 1 113 ? -1.144 -7.900 6.082 1.00 91.81 113 LEU A C 1
ATOM 855 O O . LEU A 1 113 ? -1.827 -8.540 5.279 1.00 91.81 113 LEU A O 1
ATOM 859 N N . MET A 1 114 ? -1.220 -6.571 6.187 1.00 92.88 114 MET A N 1
ATOM 860 C CA . MET A 1 114 ? -2.038 -5.752 5.284 1.00 92.88 114 MET A CA 1
ATOM 861 C C . MET A 1 114 ? -1.488 -5.792 3.862 1.00 92.88 114 MET A C 1
ATOM 863 O O . MET A 1 114 ? -2.237 -6.030 2.918 1.00 92.88 114 MET A O 1
ATOM 867 N N . VAL A 1 115 ? -0.170 -5.652 3.719 1.00 94.50 115 VAL A N 1
ATOM 868 C CA . VAL A 1 115 ? 0.517 -5.745 2.428 1.00 94.50 115 VAL A CA 1
ATOM 869 C C . VAL A 1 115 ? 0.329 -7.128 1.801 1.00 94.50 115 VAL A C 1
ATOM 871 O O . VAL A 1 115 ? 0.006 -7.232 0.621 1.00 94.50 115 VAL A O 1
ATOM 874 N N . THR A 1 116 ? 0.442 -8.197 2.591 1.00 93.94 116 THR A N 1
ATOM 875 C CA . THR A 1 116 ? 0.160 -9.569 2.137 1.00 93.94 116 THR A CA 1
ATOM 876 C C . THR A 1 116 ? -1.290 -9.731 1.674 1.00 93.94 116 THR A C 1
ATOM 878 O O . THR A 1 116 ? -1.544 -10.387 0.664 1.00 93.94 116 THR A O 1
ATOM 881 N N . SER A 1 117 ? -2.251 -9.138 2.387 1.00 92.75 117 SER A N 1
ATOM 882 C CA . SER A 1 117 ? -3.670 -9.188 2.005 1.00 92.75 117 SER A CA 1
ATOM 883 C C . SER A 1 117 ? -3.904 -8.446 0.686 1.00 92.75 117 SER A C 1
ATOM 885 O O . SER A 1 117 ? -4.516 -8.989 -0.227 1.00 92.75 117 SER A O 1
ATOM 887 N N . TRP A 1 118 ? -3.308 -7.261 0.527 1.00 94.00 118 TRP A N 1
ATOM 888 C CA . TRP A 1 118 ? -3.357 -6.511 -0.728 1.00 94.00 118 TRP A CA 1
ATOM 889 C C . TRP A 1 118 ? -2.747 -7.290 -1.900 1.00 94.00 118 TRP A C 1
ATOM 891 O O . TRP A 1 118 ? -3.359 -7.374 -2.962 1.00 94.00 118 TRP A O 1
ATOM 901 N N . LEU A 1 119 ? -1.580 -7.910 -1.710 1.00 95.56 119 LEU A N 1
ATOM 902 C CA . LEU A 1 119 ? -0.943 -8.735 -2.738 1.00 95.56 119 LEU A CA 1
ATOM 903 C C . LEU A 1 119 ? -1.832 -9.918 -3.169 1.00 95.56 119 LEU A C 1
ATOM 905 O O . LEU A 1 119 ? -1.864 -10.246 -4.354 1.00 95.56 119 LEU A O 1
ATOM 909 N N . ASN A 1 120 ? -2.569 -10.545 -2.242 1.00 93.19 120 ASN A N 1
ATOM 910 C CA . ASN A 1 120 ? -3.545 -11.590 -2.578 1.00 93.19 120 ASN A CA 1
ATOM 911 C C . ASN A 1 120 ? -4.661 -11.055 -3.489 1.00 93.19 120 ASN A C 1
ATOM 913 O O . ASN A 1 120 ? -5.001 -11.708 -4.475 1.00 93.19 120 ASN A O 1
ATOM 917 N N . ASP A 1 121 ? -5.189 -9.867 -3.191 1.00 91.44 121 ASP A N 1
ATOM 918 C CA . ASP A 1 121 ? -6.275 -9.231 -3.949 1.00 91.44 121 ASP A CA 1
ATOM 919 C C . ASP A 1 121 ? -5.878 -8.840 -5.380 1.00 91.44 121 ASP A C 1
ATOM 921 O O . ASP A 1 121 ? -6.712 -8.834 -6.301 1.00 91.44 121 ASP A O 1
ATOM 925 N N . ILE A 1 122 ? -4.608 -8.472 -5.572 1.00 94.00 122 ILE A N 1
ATOM 926 C CA . ILE A 1 122 ? -4.096 -8.042 -6.875 1.00 94.00 122 ILE A CA 1
ATOM 927 C C . ILE A 1 122 ? -3.435 -9.163 -7.683 1.00 94.00 122 ILE A C 1
ATOM 929 O O . ILE A 1 122 ? -3.219 -8.999 -8.884 1.00 94.00 122 ILE A O 1
ATOM 933 N N . ALA A 1 123 ? -3.130 -10.308 -7.069 1.00 94.75 123 ALA A N 1
ATOM 934 C CA . ALA A 1 123 ? -2.565 -11.447 -7.779 1.00 94.75 123 ALA A CA 1
ATOM 935 C C . ALA A 1 123 ? -3.513 -11.934 -8.890 1.00 94.75 123 ALA A C 1
ATOM 937 O O . ALA A 1 123 ? -4.719 -12.088 -8.708 1.00 94.75 123 ALA A O 1
ATOM 938 N N . GLY A 1 124 ? -2.949 -12.225 -10.060 1.00 95.75 124 GLY A N 1
ATOM 939 C CA . GLY A 1 124 ? -3.693 -12.585 -11.264 1.00 95.75 124 GLY A CA 1
ATOM 940 C C . GLY A 1 124 ? -4.242 -11.393 -12.049 1.00 95.75 124 GLY A C 1
ATOM 941 O O . GLY A 1 124 ? -5.061 -11.611 -12.940 1.00 95.75 124 GLY A O 1
ATOM 942 N N . ARG A 1 125 ? -3.817 -10.162 -11.738 1.00 96.75 125 ARG A N 1
ATOM 943 C CA . ARG A 1 125 ? -4.139 -8.958 -12.517 1.00 96.75 125 ARG A CA 1
ATOM 944 C C . ARG A 1 125 ? -2.945 -8.498 -13.342 1.00 96.75 125 ARG A C 1
ATOM 946 O O . ARG A 1 125 ? -1.793 -8.633 -12.926 1.00 96.75 125 ARG A O 1
ATOM 953 N N . GLN A 1 126 ? -3.237 -7.912 -14.496 1.00 98.31 126 GLN A N 1
ATOM 954 C CA . GLN A 1 126 ? -2.240 -7.275 -15.346 1.00 98.31 126 GLN A CA 1
ATOM 955 C C . GLN A 1 126 ? -1.870 -5.891 -14.797 1.00 98.31 126 GLN A C 1
ATOM 957 O O . GLN A 1 126 ? -2.738 -5.164 -14.315 1.00 98.31 126 GLN A O 1
ATOM 962 N N . LEU A 1 127 ? -0.590 -5.524 -14.863 1.00 98.50 127 LEU A N 1
ATOM 963 C CA . LEU A 1 127 ? -0.142 -4.153 -14.621 1.00 98.50 127 LEU A CA 1
ATOM 964 C C . LEU A 1 127 ? -0.368 -3.331 -15.896 1.00 98.50 127 LEU A C 1
ATOM 966 O O . LEU A 1 127 ? 0.426 -3.396 -16.830 1.00 98.50 127 LEU A O 1
ATOM 970 N N . ASP A 1 128 ? -1.462 -2.580 -15.959 1.00 98.12 128 ASP A N 1
ATOM 971 C CA . ASP A 1 128 ? -1.870 -1.828 -17.151 1.00 98.12 128 ASP A CA 1
ATOM 972 C C . ASP A 1 128 ? -0.960 -0.626 -17.423 1.00 98.12 128 ASP A C 1
ATOM 974 O O . ASP A 1 128 ? -0.699 -0.290 -18.579 1.00 98.12 128 ASP A O 1
ATOM 978 N N . ALA A 1 129 ? -0.481 0.030 -16.364 1.00 98.19 129 ALA A N 1
ATOM 979 C CA . ALA A 1 129 ? 0.419 1.172 -16.460 1.00 98.19 129 ALA A CA 1
ATOM 980 C C . ALA A 1 129 ? 1.208 1.392 -15.163 1.00 98.19 129 ALA A C 1
ATOM 982 O O . ALA A 1 129 ? 0.829 0.935 -14.084 1.00 98.19 129 ALA A O 1
ATOM 983 N N . VAL A 1 130 ? 2.279 2.176 -15.276 1.00 98.44 130 VAL A N 1
ATOM 984 C CA . VAL A 1 130 ? 2.986 2.770 -14.140 1.00 98.44 130 VAL A CA 1
ATOM 985 C C . VAL A 1 130 ? 3.094 4.269 -14.381 1.00 98.44 130 VAL A C 1
ATOM 987 O O . VAL A 1 130 ? 3.498 4.691 -15.466 1.00 98.44 130 VAL A O 1
ATOM 990 N N . THR A 1 131 ? 2.741 5.064 -13.374 1.00 98.56 131 THR A N 1
ATOM 991 C CA . THR A 1 131 ? 3.053 6.498 -13.328 1.00 98.56 131 THR A CA 1
ATOM 992 C C . THR A 1 131 ? 4.214 6.705 -12.370 1.00 98.56 131 THR A C 1
ATOM 994 O O . THR A 1 131 ? 4.250 6.084 -11.315 1.00 98.56 131 THR A O 1
ATOM 997 N N . GLU A 1 132 ? 5.144 7.589 -12.698 1.00 97.94 132 GLU A N 1
ATOM 998 C CA . GLU A 1 132 ? 6.290 7.919 -11.858 1.00 97.94 132 GLU A CA 1
ATOM 999 C C . GLU A 1 132 ? 6.374 9.427 -11.671 1.00 97.94 132 GLU A C 1
ATOM 1001 O O . GLU A 1 132 ? 6.157 10.194 -12.611 1.00 97.94 132 GLU A O 1
ATOM 1006 N N . ALA A 1 133 ? 6.723 9.842 -10.459 1.00 97.00 133 ALA A N 1
ATOM 1007 C CA . ALA A 1 133 ? 7.197 11.179 -10.164 1.00 97.00 133 ALA A CA 1
ATOM 1008 C C . ALA A 1 133 ? 8.720 11.131 -10.107 1.00 97.00 133 ALA A C 1
ATOM 1010 O O . ALA A 1 133 ? 9.298 10.378 -9.321 1.00 97.00 133 ALA A O 1
ATOM 1011 N N . ARG A 1 134 ? 9.365 11.932 -10.951 1.00 96.19 134 ARG A N 1
ATOM 1012 C CA . ARG A 1 134 ? 10.820 11.973 -11.078 1.00 96.19 134 ARG A CA 1
ATOM 1013 C C . ARG A 1 134 ? 11.334 13.383 -10.819 1.00 96.19 134 ARG A C 1
ATOM 1015 O O . ARG A 1 134 ? 10.736 14.346 -11.307 1.00 96.19 134 ARG A O 1
ATOM 1022 N N . TYR A 1 135 ? 12.456 13.493 -10.118 1.00 96.12 135 TYR A N 1
ATOM 1023 C CA . TYR A 1 135 ? 13.166 14.754 -9.921 1.00 96.12 135 TYR A CA 1
ATOM 1024 C C . TYR A 1 135 ? 13.996 15.130 -11.152 1.00 96.12 135 TYR A C 1
ATOM 1026 O O . TYR A 1 135 ? 14.704 14.291 -11.715 1.00 96.12 135 TYR A O 1
ATOM 1034 N N . TRP A 1 136 ? 13.924 16.397 -11.556 1.00 96.75 136 TRP A N 1
ATOM 1035 C CA . TRP A 1 136 ? 14.714 16.968 -12.639 1.00 96.75 136 TRP A CA 1
ATOM 1036 C C . TRP A 1 136 ? 15.401 18.251 -12.179 1.00 96.75 136 TRP A C 1
ATOM 1038 O O . TRP A 1 136 ? 14.785 19.105 -11.548 1.00 96.75 136 TRP A O 1
ATOM 1048 N N . TYR A 1 137 ? 16.658 18.420 -12.576 1.00 96.19 137 TYR A N 1
ATOM 1049 C CA . TYR A 1 137 ? 17.433 19.631 -12.327 1.00 96.19 137 TYR A CA 1
ATOM 1050 C C . TYR A 1 137 ? 18.097 20.092 -13.625 1.00 96.19 137 TYR A C 1
ATOM 1052 O O . TYR A 1 137 ? 18.719 19.293 -14.328 1.00 96.19 137 TYR A O 1
ATOM 1060 N N . GLU A 1 138 ? 17.921 21.366 -13.989 1.00 94.12 138 GLU A N 1
ATOM 1061 C CA . GLU A 1 138 ? 18.433 21.954 -15.243 1.00 94.12 138 GLU A CA 1
ATOM 1062 C C . GLU A 1 138 ? 18.106 21.114 -16.500 1.00 94.12 138 GLU A C 1
ATOM 1064 O O . GLU A 1 138 ? 18.920 20.940 -17.413 1.00 94.12 138 GLU A O 1
ATOM 1069 N N . GLY A 1 139 ? 16.897 20.543 -16.545 1.00 92.19 139 GLY A N 1
ATOM 1070 C CA . GLY A 1 139 ? 16.440 19.698 -17.652 1.00 92.19 139 GLY A CA 1
ATOM 1071 C C . GLY A 1 139 ? 17.124 18.328 -17.737 1.00 92.19 139 GLY A C 1
ATOM 1072 O O . GLY A 1 139 ? 16.971 17.641 -18.748 1.00 92.19 139 GLY A O 1
ATOM 1073 N N . ARG A 1 140 ? 17.852 17.912 -16.696 1.00 93.06 140 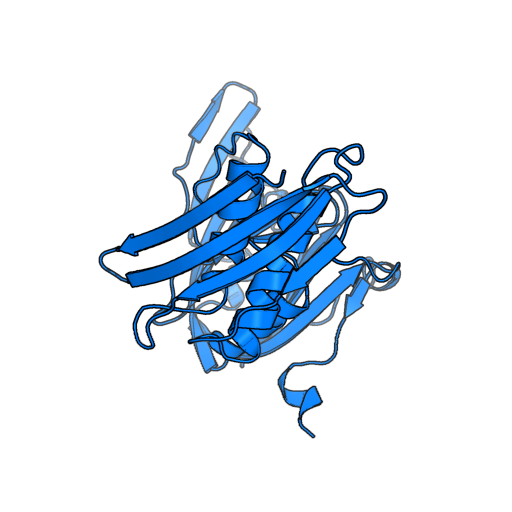ARG A N 1
ATOM 1074 C CA . ARG A 1 140 ? 18.477 16.590 -16.564 1.00 93.06 140 ARG A CA 1
ATOM 1075 C C . ARG A 1 140 ? 17.803 15.782 -15.462 1.00 93.06 140 ARG A C 1
ATOM 1077 O O . ARG A 1 140 ? 17.272 16.345 -14.512 1.00 93.06 140 ARG A O 1
ATOM 1084 N N . ARG A 1 141 ? 17.856 14.460 -15.601 1.00 92.88 141 ARG A N 1
ATOM 1085 C CA . ARG A 1 141 ? 17.320 13.484 -14.650 1.00 92.88 141 ARG A CA 1
ATOM 1086 C C . ARG A 1 141 ? 18.400 12.455 -14.343 1.00 92.88 141 ARG A C 1
ATOM 1088 O O . ARG A 1 141 ? 18.987 11.914 -15.282 1.00 92.88 141 ARG A O 1
ATOM 1095 N N . GLU A 1 142 ? 18.619 12.168 -13.065 1.00 92.00 142 GLU A N 1
ATOM 1096 C CA . GLU A 1 142 ? 19.439 11.026 -12.648 1.00 92.00 142 GLU A CA 1
ATOM 1097 C C . GLU A 1 142 ? 18.798 9.695 -13.101 1.00 92.00 142 GLU A C 1
ATOM 1099 O O . GLU A 1 142 ? 17.583 9.623 -13.332 1.00 92.00 142 GLU A O 1
ATOM 1104 N N . PRO A 1 143 ? 19.581 8.627 -13.306 1.00 88.31 143 PRO A N 1
ATOM 1105 C CA . PRO A 1 143 ? 19.047 7.371 -13.809 1.00 88.31 143 PRO A CA 1
ATOM 1106 C C . PRO A 1 143 ? 18.200 6.653 -12.754 1.00 88.31 143 PRO A C 1
ATOM 1108 O O . PRO A 1 143 ? 18.581 6.577 -11.589 1.00 88.31 143 PRO A O 1
ATOM 1111 N N . ASP A 1 144 ? 17.091 6.069 -13.213 1.00 88.31 144 ASP A N 1
ATOM 1112 C CA . ASP A 1 144 ? 16.265 5.106 -12.479 1.00 88.31 144 ASP A CA 1
ATOM 1113 C C . ASP A 1 144 ? 16.060 5.479 -10.993 1.00 88.31 144 ASP A C 1
ATOM 1115 O O . ASP A 1 144 ? 15.646 6.605 -10.719 1.00 88.31 144 ASP A O 1
ATOM 1119 N N . ALA A 1 145 ? 16.313 4.580 -10.035 1.00 90.56 145 ALA A N 1
ATOM 1120 C CA . ALA A 1 145 ? 16.019 4.797 -8.614 1.00 90.56 145 ALA A CA 1
ATOM 1121 C C . ALA A 1 145 ? 16.473 6.163 -8.055 1.00 90.56 145 ALA A C 1
ATOM 1123 O O . ALA A 1 145 ? 15.729 6.777 -7.300 1.00 90.56 145 ALA A O 1
ATOM 1124 N N . ALA A 1 146 ? 17.625 6.686 -8.492 1.00 91.81 146 ALA A N 1
ATOM 1125 C CA . ALA A 1 146 ? 18.205 7.927 -7.968 1.00 91.81 146 ALA A CA 1
ATOM 1126 C C . ALA A 1 146 ? 17.384 9.194 -8.274 1.00 91.81 146 ALA A C 1
ATOM 1128 O O . ALA A 1 146 ? 17.560 10.216 -7.618 1.00 91.81 146 ALA A O 1
ATOM 1129 N N . SER A 1 147 ? 16.503 9.161 -9.280 1.00 93.38 147 SER A N 1
ATOM 1130 C CA . SER A 1 147 ? 15.575 10.267 -9.559 1.00 93.38 147 SER A CA 1
ATOM 1131 C C . SER A 1 147 ? 14.132 9.965 -9.180 1.00 93.38 147 SER A C 1
ATOM 1133 O O . SER A 1 147 ? 13.277 10.832 -9.366 1.00 93.38 147 SER A O 1
ATOM 1135 N N . LEU A 1 148 ? 13.826 8.749 -8.719 1.00 95.12 148 LEU A N 1
ATOM 1136 C CA . LEU A 1 148 ? 12.468 8.371 -8.348 1.00 95.12 148 LEU A CA 1
ATOM 1137 C C . LEU A 1 148 ? 12.070 9.074 -7.050 1.00 95.12 148 LEU A C 1
ATOM 1139 O O . LEU A 1 148 ? 12.799 9.037 -6.070 1.00 95.12 148 LEU A O 1
ATOM 1143 N N . LEU A 1 149 ? 10.901 9.708 -7.052 1.00 94.00 149 LEU A N 1
ATOM 1144 C CA . LEU A 1 149 ? 10.306 10.300 -5.855 1.00 94.00 149 LEU A CA 1
ATOM 1145 C C . LEU A 1 149 ? 9.150 9.428 -5.369 1.00 94.00 149 LEU A C 1
ATOM 1147 O O . LEU A 1 149 ? 9.142 8.992 -4.224 1.00 94.00 149 LEU A O 1
ATOM 1151 N N . HIS A 1 150 ? 8.221 9.121 -6.276 1.00 94.31 150 HIS A N 1
ATOM 1152 C CA . HIS A 1 150 ? 7.068 8.255 -6.040 1.00 94.31 150 HIS A CA 1
ATOM 1153 C C . HIS A 1 150 ? 6.734 7.466 -7.307 1.00 94.31 150 HIS A C 1
ATOM 1155 O O . HIS A 1 150 ? 7.050 7.894 -8.422 1.00 94.31 150 HIS A O 1
ATOM 1161 N N . ALA A 1 151 ? 6.044 6.342 -7.142 1.00 97.00 151 ALA A N 1
ATOM 1162 C CA . ALA A 1 151 ? 5.478 5.574 -8.243 1.00 97.00 151 ALA A CA 1
ATOM 1163 C C . ALA A 1 151 ? 4.039 5.169 -7.923 1.00 97.00 151 ALA A C 1
ATOM 1165 O O . ALA A 1 151 ? 3.707 4.941 -6.767 1.00 97.00 151 ALA A O 1
ATOM 1166 N N . TRP A 1 152 ? 3.205 5.035 -8.950 1.00 98.06 152 TRP A N 1
ATOM 1167 C CA . TRP A 1 152 ? 1.846 4.515 -8.838 1.00 98.06 152 TRP A CA 1
ATOM 1168 C C . TRP A 1 152 ? 1.677 3.334 -9.782 1.00 98.06 152 TRP A C 1
ATOM 1170 O O . TRP A 1 152 ? 1.897 3.458 -10.992 1.00 98.06 152 TRP A O 1
ATOM 1180 N N . LEU A 1 153 ? 1.273 2.195 -9.227 1.00 98.12 153 LEU A N 1
ATOM 1181 C CA . LEU A 1 153 ? 0.968 0.982 -9.978 1.00 98.12 153 LEU A CA 1
ATOM 1182 C C . LEU A 1 153 ? -0.514 0.972 -10.348 1.00 98.12 153 LEU A C 1
ATOM 1184 O O . LEU A 1 153 ? -1.377 1.082 -9.477 1.00 98.12 153 LEU A O 1
ATOM 1188 N N . HIS A 1 154 ? -0.810 0.804 -11.636 1.00 97.62 154 HIS A N 1
ATOM 1189 C CA . HIS A 1 154 ? -2.178 0.737 -12.148 1.00 97.62 154 HIS A CA 1
ATOM 1190 C C . HIS A 1 154 ? -2.473 -0.693 -12.588 1.00 97.62 154 HIS A C 1
ATOM 1192 O O . HIS A 1 154 ? -2.126 -1.085 -13.700 1.00 97.62 154 HIS A O 1
ATOM 1198 N N . PHE A 1 155 ? -3.086 -1.486 -11.711 1.00 96.88 155 PHE A N 1
ATOM 1199 C CA . PHE A 1 155 ? -3.507 -2.851 -12.036 1.00 96.88 155 PHE A CA 1
ATOM 1200 C C . PHE A 1 155 ? -4.906 -2.887 -12.661 1.00 96.88 155 PHE A C 1
ATOM 1202 O O . PHE A 1 155 ? -5.768 -2.066 -12.333 1.00 96.88 155 PHE A O 1
ATOM 1209 N N . GLU A 1 156 ? -5.155 -3.887 -13.511 1.00 94.44 156 GLU A N 1
ATOM 1210 C CA . GLU A 1 156 ? -6.449 -4.098 -14.162 1.00 94.44 156 GLU A CA 1
ATOM 1211 C C . GLU A 1 156 ? -7.591 -4.098 -13.127 1.00 94.44 156 GLU A C 1
ATOM 1213 O O . GLU A 1 156 ? -7.613 -4.897 -12.183 1.00 94.44 156 GLU A O 1
ATOM 1218 N N . ARG A 1 157 ? -8.588 -3.222 -13.339 1.00 87.19 157 ARG A N 1
ATOM 1219 C CA . ARG A 1 157 ? -9.794 -3.084 -12.492 1.00 87.19 157 ARG A CA 1
ATOM 1220 C C . ARG A 1 157 ? -9.467 -2.870 -11.006 1.00 87.19 157 ARG A C 1
ATOM 1222 O O . ARG A 1 157 ? -10.168 -3.407 -10.144 1.00 87.19 157 ARG A O 1
ATOM 1229 N N . ALA A 1 158 ? -8.407 -2.125 -10.711 1.00 88.06 158 ALA A N 1
ATOM 1230 C CA . ALA A 1 158 ? -8.046 -1.691 -9.367 1.00 88.06 158 ALA A CA 1
ATOM 1231 C C . ALA A 1 158 ? -7.880 -0.163 -9.313 1.00 88.06 158 ALA A C 1
ATOM 1233 O O . ALA A 1 158 ? -7.681 0.496 -10.336 1.00 88.06 158 ALA A O 1
ATOM 1234 N N . GLU A 1 159 ? -7.989 0.409 -8.113 1.00 88.25 159 GLU A N 1
ATOM 1235 C CA . GLU A 1 159 ? -7.526 1.779 -7.876 1.00 88.25 159 GLU A CA 1
ATOM 1236 C C . GLU A 1 159 ? -5.992 1.833 -7.991 1.00 88.25 159 GLU A C 1
ATOM 1238 O O . GLU A 1 159 ? -5.336 0.829 -7.687 1.00 88.25 159 GLU A O 1
ATOM 1243 N N . PRO A 1 160 ? -5.409 2.971 -8.411 1.00 93.00 160 PRO A N 1
ATOM 1244 C CA . PRO A 1 160 ? -3.962 3.130 -8.396 1.00 93.00 160 PRO A CA 1
ATOM 1245 C C . PRO A 1 160 ? -3.409 2.964 -6.978 1.00 93.00 160 PRO A C 1
ATOM 1247 O O . PRO A 1 160 ? -4.032 3.394 -6.004 1.00 93.00 160 PRO A O 1
ATOM 1250 N N . ILE A 1 161 ? -2.237 2.339 -6.881 1.00 94.81 161 ILE A N 1
ATOM 1251 C CA . ILE A 1 161 ? -1.511 2.181 -5.621 1.00 94.81 161 ILE A CA 1
ATOM 1252 C C . ILE A 1 161 ? -0.221 2.983 -5.692 1.00 94.81 161 ILE A C 1
ATOM 1254 O O . ILE A 1 161 ? 0.690 2.616 -6.436 1.00 94.81 161 ILE A O 1
ATOM 1258 N N . GLY A 1 162 ? -0.178 4.072 -4.929 1.00 95.56 162 GLY A N 1
ATOM 1259 C CA . GLY A 1 162 ? 1.006 4.870 -4.656 1.00 95.56 162 GLY A CA 1
ATOM 1260 C C . GLY A 1 162 ? 1.991 4.105 -3.783 1.00 95.56 162 GLY A C 1
ATOM 1261 O O . GLY A 1 162 ? 1.607 3.401 -2.846 1.00 95.56 162 GLY A O 1
ATOM 1262 N N . LEU A 1 163 ? 3.265 4.214 -4.135 1.00 95.50 163 LEU A N 1
ATOM 1263 C CA . LEU A 1 163 ? 4.397 3.621 -3.444 1.00 95.50 163 LEU A CA 1
ATOM 1264 C C . LEU A 1 163 ? 5.211 4.756 -2.829 1.00 95.50 163 LEU A C 1
ATOM 1266 O O . LEU A 1 163 ? 5.714 5.625 -3.550 1.00 95.50 163 LEU A O 1
ATOM 1270 N N . HIS A 1 164 ? 5.359 4.726 -1.509 1.00 90.94 164 HIS A N 1
ATOM 1271 C CA . HIS A 1 164 ? 6.036 5.767 -0.746 1.00 90.94 164 HIS A CA 1
ATOM 1272 C C . HIS A 1 164 ? 7.171 5.167 0.080 1.00 90.94 164 HIS A C 1
ATOM 1274 O O . HIS A 1 164 ? 6.959 4.214 0.830 1.00 90.94 164 HIS A O 1
ATOM 1280 N N . GLY A 1 165 ? 8.366 5.742 -0.043 1.00 88.62 165 GLY A N 1
ATOM 1281 C CA . GLY A 1 165 ? 9.471 5.508 0.883 1.00 88.62 165 GLY A CA 1
ATOM 1282 C C . GLY A 1 165 ? 9.459 6.562 1.988 1.00 88.62 165 GLY A C 1
ATOM 1283 O O . GLY A 1 165 ? 9.339 7.756 1.709 1.00 88.62 165 GLY A O 1
ATOM 1284 N N . ARG A 1 166 ? 9.566 6.134 3.247 1.00 85.00 166 ARG A N 1
ATOM 1285 C CA . ARG A 1 166 ? 9.686 7.007 4.419 1.00 85.00 166 ARG A CA 1
ATOM 1286 C C . ARG A 1 166 ? 10.757 6.456 5.356 1.00 85.00 166 ARG A C 1
ATOM 1288 O O . ARG A 1 166 ? 10.455 5.714 6.291 1.00 85.00 166 ARG A O 1
ATOM 1295 N N . GLY A 1 167 ? 12.012 6.834 5.126 1.00 87.38 167 GLY A N 1
ATOM 1296 C CA . GLY A 1 167 ? 13.118 6.117 5.755 1.00 87.38 167 GLY A CA 1
ATOM 1297 C C . GLY A 1 167 ? 13.052 4.642 5.343 1.00 87.38 167 GLY A C 1
ATOM 1298 O O . GLY A 1 167 ? 12.726 4.320 4.203 1.00 87.38 167 GLY A O 1
ATOM 1299 N N . ASP A 1 168 ? 13.238 3.732 6.293 1.00 88.75 168 ASP A N 1
ATOM 1300 C CA . ASP A 1 168 ? 13.134 2.292 6.029 1.00 88.75 168 ASP A CA 1
ATOM 1301 C C . ASP A 1 168 ? 11.690 1.790 5.825 1.00 88.75 168 ASP A C 1
ATOM 1303 O O . ASP A 1 168 ? 11.489 0.645 5.431 1.00 88.75 168 ASP A O 1
ATOM 1307 N N . GLU A 1 169 ? 10.667 2.624 6.036 1.00 89.56 169 GLU A N 1
ATOM 1308 C CA . GLU A 1 169 ? 9.270 2.229 5.862 1.00 89.56 169 GLU A CA 1
ATOM 1309 C C . GLU A 1 169 ? 8.784 2.403 4.416 1.00 89.56 169 GLU A C 1
ATOM 1311 O O . GLU A 1 169 ? 8.784 3.501 3.859 1.00 89.56 169 GLU A O 1
ATOM 1316 N N . PHE A 1 170 ? 8.291 1.312 3.832 1.00 92.75 170 PHE A N 1
ATOM 1317 C CA . PHE A 1 170 ? 7.628 1.272 2.537 1.00 92.75 170 PHE A CA 1
ATOM 1318 C C . PHE A 1 170 ? 6.109 1.209 2.715 1.00 92.75 170 PHE A C 1
ATOM 1320 O O . PHE A 1 170 ? 5.555 0.223 3.214 1.00 92.75 170 PHE A O 1
ATOM 1327 N N . LEU A 1 171 ? 5.429 2.270 2.290 1.00 92.25 171 LEU A N 1
ATOM 1328 C CA . LEU A 1 171 ? 3.996 2.458 2.469 1.00 92.25 171 LEU A CA 1
ATOM 1329 C C . LEU A 1 171 ? 3.266 2.394 1.126 1.00 92.25 171 LEU A C 1
ATOM 1331 O O . LEU A 1 171 ? 3.669 3.021 0.145 1.00 92.25 171 LEU A O 1
ATOM 1335 N N . LEU A 1 172 ? 2.177 1.627 1.106 1.00 94.19 172 LEU A N 1
ATOM 1336 C CA . LEU A 1 172 ? 1.256 1.540 -0.019 1.00 94.19 172 LEU A CA 1
ATOM 1337 C C . LEU A 1 172 ? 0.048 2.422 0.276 1.00 94.19 172 LEU A C 1
ATOM 1339 O O . LEU A 1 172 ? -0.532 2.311 1.358 1.00 94.19 172 LEU A O 1
ATOM 1343 N N . ASP A 1 173 ? -0.361 3.245 -0.684 1.00 91.00 173 ASP A N 1
ATOM 1344 C CA . ASP A 1 173 ? -1.528 4.112 -0.524 1.00 91.00 173 ASP A CA 1
ATOM 1345 C C . ASP A 1 173 ? -2.444 4.121 -1.757 1.00 91.00 173 ASP A C 1
ATOM 1347 O O . ASP A 1 173 ? -2.001 3.960 -2.888 1.00 91.00 173 ASP A O 1
ATOM 1351 N N . ARG A 1 174 ? -3.752 4.286 -1.550 1.00 88.44 174 ARG A N 1
ATOM 1352 C CA . ARG A 1 174 ? -4.778 4.299 -2.606 1.00 88.44 174 ARG A CA 1
ATOM 1353 C C . ARG A 1 174 ? -5.031 5.707 -3.107 1.00 88.44 174 ARG A C 1
ATOM 1355 O O . ARG A 1 174 ? -6.090 6.285 -2.865 1.00 88.44 174 ARG A O 1
ATOM 1362 N N . GLU A 1 175 ? -4.086 6.257 -3.844 1.00 87.88 175 GLU A N 1
ATOM 1363 C CA . GLU A 1 175 ? -4.158 7.632 -4.326 1.00 87.88 175 GLU A CA 1
ATOM 1364 C C . GLU A 1 175 ? -3.921 7.759 -5.829 1.00 87.88 175 GLU A C 1
ATOM 1366 O O . GLU A 1 175 ? -3.240 6.949 -6.455 1.00 87.88 175 GLU A O 1
ATOM 1371 N N . ASP A 1 176 ? -4.510 8.803 -6.413 1.00 90.50 176 ASP A N 1
ATOM 1372 C CA . ASP A 1 176 ? -4.209 9.186 -7.786 1.00 90.50 176 ASP A CA 1
ATOM 1373 C C . ASP A 1 176 ? -2.868 9.940 -7.828 1.00 90.50 176 ASP A C 1
ATOM 1375 O O . ASP A 1 176 ? -2.591 10.730 -6.920 1.00 90.50 176 ASP A O 1
ATOM 1379 N N . PRO A 1 177 ? -2.070 9.782 -8.901 1.00 94.19 177 PRO A N 1
ATOM 1380 C CA . PRO A 1 177 ? -0.858 10.567 -9.082 1.00 94.19 177 PRO A CA 1
ATOM 1381 C C . PRO A 1 177 ? -1.135 12.070 -9.035 1.00 94.19 177 PRO A C 1
ATOM 1383 O O . PRO A 1 177 ? -2.075 12.567 -9.665 1.00 94.19 177 PRO A O 1
ATOM 1386 N N . TYR A 1 178 ? -0.278 12.809 -8.338 1.00 93.94 178 TYR A N 1
ATOM 1387 C CA . TYR A 1 178 ? -0.341 14.267 -8.316 1.00 93.94 178 TYR A CA 1
ATOM 1388 C C . TYR A 1 178 ? 0.219 14.894 -9.606 1.00 93.94 178 TYR A C 1
ATOM 1390 O O . TYR A 1 178 ? 0.798 14.230 -10.465 1.00 93.94 178 TYR A O 1
ATOM 1398 N N . LEU A 1 179 ? 0.026 16.207 -9.763 1.00 96.12 179 LEU A N 1
ATOM 1399 C CA . LEU A 1 179 ? 0.507 16.957 -10.927 1.00 96.12 179 LEU A CA 1
ATOM 1400 C C . LEU A 1 179 ? 1.996 17.297 -10.811 1.00 96.12 179 LEU A C 1
ATOM 1402 O O . LEU A 1 179 ? 2.486 17.582 -9.721 1.00 96.12 179 LEU A O 1
ATOM 1406 N N . SER A 1 180 ? 2.688 17.370 -11.949 1.00 97.38 180 SER A N 1
ATOM 1407 C CA . SER A 1 180 ? 4.026 17.971 -12.032 1.00 97.38 180 SER A CA 1
ATOM 1408 C C . SER A 1 180 ? 4.047 19.384 -11.441 1.00 97.38 180 SER A C 1
ATOM 1410 O O . SER A 1 180 ? 3.080 20.137 -11.593 1.00 97.38 180 SER A O 1
ATOM 1412 N N . TYR A 1 181 ? 5.160 19.761 -10.815 1.00 96.88 181 TYR A N 1
ATOM 1413 C CA . TYR A 1 181 ? 5.336 21.087 -10.228 1.00 96.88 181 TYR A CA 1
ATOM 1414 C C . TYR A 1 181 ? 6.799 21.542 -10.250 1.00 96.88 181 TYR A C 1
ATOM 1416 O O . TYR A 1 181 ? 7.727 20.738 -10.188 1.00 96.88 181 TYR A O 1
ATOM 1424 N N . GLU A 1 182 ? 6.982 22.858 -10.314 1.00 95.31 182 GLU A N 1
ATOM 1425 C CA . GLU A 1 182 ? 8.280 23.534 -10.264 1.00 95.31 182 GLU A CA 1
ATOM 1426 C C . GLU A 1 182 ? 8.676 23.821 -8.809 1.00 95.31 182 GLU A C 1
ATOM 1428 O O . GLU A 1 182 ? 7.827 24.183 -7.990 1.00 95.31 182 GLU A O 1
ATOM 1433 N N . MET A 1 183 ? 9.966 23.714 -8.500 1.00 95.38 183 MET A N 1
ATOM 1434 C CA . MET A 1 183 ? 10.563 24.045 -7.197 1.00 95.38 183 MET A CA 1
ATOM 1435 C C . MET A 1 183 ? 11.482 25.274 -7.285 1.00 95.38 183 MET A C 1
ATOM 1437 O O . MET A 1 183 ? 12.301 25.518 -6.406 1.00 95.38 183 MET A O 1
ATOM 1441 N N . GLY A 1 184 ? 11.330 26.083 -8.338 1.00 93.62 184 GLY A N 1
ATOM 1442 C CA . GLY A 1 184 ? 12.148 27.273 -8.557 1.00 93.62 184 GLY A CA 1
ATOM 1443 C C . GLY A 1 184 ? 13.589 26.902 -8.897 1.00 93.62 184 GLY A C 1
ATOM 1444 O O . GLY A 1 184 ? 13.825 26.118 -9.813 1.00 93.62 184 GLY A O 1
ATOM 1445 N N . ASP A 1 185 ? 14.544 27.464 -8.156 1.00 94.19 185 ASP A N 1
ATOM 1446 C CA . ASP A 1 185 ? 15.974 27.226 -8.389 1.00 94.19 185 ASP A CA 1
ATOM 1447 C C . ASP A 1 185 ? 16.404 25.794 -8.023 1.00 94.19 185 ASP A C 1
ATOM 1449 O O . ASP A 1 185 ? 17.463 25.352 -8.457 1.00 94.19 185 ASP A O 1
ATOM 1453 N N . ASP A 1 186 ? 15.575 25.050 -7.284 1.00 93.25 186 ASP A N 1
ATOM 1454 C CA . ASP A 1 186 ? 15.862 23.680 -6.850 1.00 93.25 186 ASP A CA 1
ATOM 1455 C C . ASP A 1 186 ? 15.417 22.615 -7.870 1.00 93.25 186 ASP A C 1
ATOM 1457 O O . ASP A 1 186 ? 15.528 21.422 -7.598 1.00 93.25 186 ASP A O 1
ATOM 1461 N N . GLY A 1 187 ? 14.929 23.004 -9.053 1.00 95.75 187 GLY A N 1
ATOM 1462 C CA . GLY A 1 187 ? 14.505 22.088 -10.120 1.00 95.75 187 GLY A CA 1
ATOM 1463 C C . GLY A 1 187 ? 12.995 21.855 -10.164 1.00 95.75 187 GLY A C 1
ATOM 1464 O O . GLY A 1 187 ? 12.207 22.715 -9.780 1.00 95.75 187 GLY A O 1
ATOM 1465 N N . GLU A 1 188 ? 12.566 20.696 -10.655 1.00 97.38 188 GLU A N 1
ATOM 1466 C CA . GLU A 1 188 ? 11.150 20.371 -10.855 1.00 97.38 188 GLU A CA 1
ATOM 1467 C C . GLU A 1 188 ? 10.856 18.891 -10.585 1.00 97.38 188 GLU A C 1
ATOM 1469 O O . GLU A 1 188 ? 11.719 18.017 -10.702 1.00 97.38 188 GLU A O 1
ATOM 1474 N N . THR A 1 189 ? 9.602 18.600 -10.249 1.00 97.50 189 THR A N 1
ATOM 1475 C CA . THR A 1 189 ? 9.065 17.239 -10.242 1.00 97.50 189 THR A CA 1
ATOM 1476 C C . THR A 1 189 ? 8.210 17.041 -11.480 1.00 97.50 189 THR A C 1
ATOM 1478 O O . THR A 1 189 ? 7.198 17.722 -11.660 1.00 97.50 189 THR A O 1
ATOM 1481 N N . ARG A 1 190 ? 8.577 16.063 -12.311 1.00 97.38 190 ARG A N 1
ATOM 1482 C CA . ARG A 1 190 ? 7.777 15.654 -13.468 1.00 97.38 190 ARG A CA 1
ATOM 1483 C C . ARG A 1 190 ? 7.060 14.351 -13.168 1.00 97.38 190 ARG A C 1
ATOM 1485 O O . ARG A 1 190 ? 7.706 13.360 -12.835 1.00 97.38 190 ARG A O 1
ATOM 1492 N N . VAL A 1 191 ? 5.741 14.361 -13.329 1.00 98.06 191 VAL A N 1
ATOM 1493 C CA . VAL A 1 191 ? 4.879 13.192 -13.168 1.00 98.06 191 VAL A CA 1
ATOM 1494 C C . VAL A 1 191 ? 4.355 12.745 -14.526 1.00 98.06 191 VAL A C 1
ATOM 1496 O O . VAL A 1 191 ? 3.792 13.539 -15.283 1.00 98.06 191 VAL A O 1
ATOM 1499 N N . GLY A 1 192 ? 4.542 11.472 -14.854 1.00 97.75 192 GLY A N 1
ATOM 1500 C CA . GLY A 1 192 ? 4.104 10.908 -16.127 1.00 97.75 192 GLY A CA 1
ATOM 1501 C C . GLY A 1 192 ? 4.262 9.391 -16.183 1.00 97.75 192 GLY A C 1
ATOM 1502 O O . GLY A 1 192 ? 4.666 8.786 -15.193 1.00 97.75 192 GLY A O 1
ATOM 1503 N N . PRO A 1 193 ? 3.915 8.750 -17.309 1.00 97.88 193 PRO A N 1
ATOM 1504 C CA . PRO A 1 193 ? 4.106 7.312 -17.461 1.00 97.88 193 PRO A CA 1
ATOM 1505 C C . PRO A 1 193 ? 5.585 6.923 -17.336 1.00 97.88 193 PRO A C 1
ATOM 1507 O O . PRO A 1 193 ? 6.455 7.676 -17.774 1.00 97.88 193 PRO A O 1
ATOM 1510 N N . ALA A 1 194 ? 5.857 5.738 -16.790 1.00 96.62 194 ALA A N 1
ATOM 1511 C CA . ALA A 1 194 ? 7.186 5.133 -16.841 1.00 96.62 194 ALA A CA 1
ATOM 1512 C C . ALA A 1 194 ? 7.548 4.787 -18.295 1.00 96.62 194 ALA A C 1
ATOM 1514 O O . ALA A 1 194 ? 6.723 4.228 -19.027 1.00 96.62 194 ALA A O 1
ATOM 1515 N N . PHE A 1 195 ? 8.784 5.060 -18.713 1.00 93.19 195 PHE A N 1
ATOM 1516 C CA . PHE A 1 195 ? 9.260 4.738 -20.062 1.00 93.19 195 PHE A CA 1
ATOM 1517 C C . PHE A 1 195 ? 10.652 4.116 -20.026 1.00 93.19 195 PHE A C 1
ATOM 1519 O O . PHE A 1 195 ? 11.442 4.469 -19.155 1.00 93.19 195 PHE A O 1
ATOM 1526 N N . PRO A 1 196 ? 11.026 3.270 -21.005 1.00 92.56 196 PRO A N 1
ATOM 1527 C CA . PRO A 1 196 ? 12.406 2.820 -21.123 1.00 92.56 196 PRO A CA 1
ATOM 1528 C C . PRO A 1 196 ? 13.373 4.019 -21.114 1.00 92.56 196 PRO A C 1
ATOM 1530 O O . PRO A 1 196 ? 13.150 4.978 -21.861 1.00 92.56 196 PRO A O 1
ATOM 1533 N N . PRO A 1 197 ? 14.444 3.987 -20.300 1.00 90.75 197 PRO A N 1
ATOM 1534 C CA . PRO A 1 197 ? 15.020 2.815 -19.626 1.00 90.75 197 PRO A CA 1
ATOM 1535 C C . PRO A 1 197 ? 14.553 2.558 -18.174 1.00 90.75 197 PRO A C 1
ATOM 1537 O O . PRO A 1 197 ? 15.212 1.794 -17.476 1.00 90.75 197 PRO A O 1
ATOM 1540 N N . ASP A 1 198 ? 13.470 3.176 -17.703 1.00 94.25 198 ASP A N 1
ATOM 1541 C CA . ASP A 1 198 ? 12.989 3.050 -16.318 1.00 94.25 198 ASP A CA 1
ATOM 1542 C C . ASP A 1 198 ? 12.581 1.607 -15.991 1.00 94.25 198 ASP A C 1
ATOM 1544 O O . ASP A 1 198 ? 11.816 0.993 -16.743 1.00 94.25 198 ASP A O 1
ATOM 1548 N N . VAL A 1 199 ? 13.063 1.056 -14.870 1.00 95.94 199 VAL A N 1
ATOM 1549 C CA . VAL A 1 199 ? 12.901 -0.377 -14.551 1.00 95.94 199 VAL A CA 1
ATOM 1550 C C . VAL A 1 199 ? 11.429 -0.784 -14.465 1.00 95.94 199 VAL A C 1
ATOM 1552 O O . VAL A 1 199 ? 11.052 -1.833 -14.991 1.00 95.94 199 VAL A O 1
ATOM 1555 N N . LEU A 1 200 ? 10.576 0.061 -13.875 1.00 96.69 200 LEU A N 1
ATOM 1556 C CA . LEU A 1 200 ? 9.145 -0.225 -13.727 1.00 96.69 200 LEU A CA 1
ATOM 1557 C C . LEU A 1 200 ? 8.419 -0.342 -15.074 1.00 96.69 200 LEU A C 1
ATOM 1559 O O . LEU A 1 200 ? 7.470 -1.117 -15.196 1.00 96.69 200 LEU A O 1
ATOM 1563 N N . SER A 1 201 ? 8.888 0.365 -16.109 1.00 97.31 201 SER A N 1
ATOM 1564 C CA . SER A 1 201 ? 8.285 0.300 -17.446 1.00 97.31 201 SER A CA 1
ATOM 1565 C C . SER A 1 201 ? 8.390 -1.093 -18.079 1.00 97.31 201 SER A C 1
ATOM 1567 O O . SER A 1 201 ? 7.543 -1.462 -18.890 1.00 97.31 201 SER A O 1
ATOM 1569 N N . GLY A 1 202 ? 9.382 -1.898 -17.672 1.00 97.50 202 GLY A N 1
ATOM 1570 C CA . GLY A 1 202 ? 9.604 -3.254 -18.183 1.00 97.50 202 GLY A CA 1
ATOM 1571 C C . GLY A 1 202 ? 8.541 -4.277 -17.773 1.00 97.50 202 GLY A C 1
ATOM 1572 O O . GLY A 1 202 ? 8.487 -5.355 -18.360 1.00 97.50 202 GLY A O 1
ATOM 1573 N N . PHE A 1 203 ? 7.692 -3.942 -16.798 1.00 98.31 203 PHE A N 1
ATOM 1574 C CA . PHE A 1 203 ? 6.633 -4.814 -16.282 1.00 98.31 203 PHE A CA 1
ATOM 1575 C C . PHE A 1 203 ? 5.230 -4.385 -16.732 1.00 98.31 203 PHE A C 1
ATOM 1577 O O . PHE A 1 203 ? 4.252 -5.080 -16.461 1.00 98.31 203 PHE A O 1
ATOM 1584 N N . VAL A 1 204 ? 5.104 -3.256 -17.438 1.00 98.44 204 VAL A N 1
ATOM 1585 C CA . VAL A 1 204 ? 3.818 -2.808 -17.985 1.00 98.44 204 VAL A CA 1
ATOM 1586 C C . VAL A 1 204 ? 3.326 -3.815 -19.027 1.00 98.44 204 VAL A C 1
ATOM 1588 O O . VAL A 1 204 ? 4.047 -4.191 -19.950 1.00 98.44 204 VAL A O 1
ATOM 1591 N N . GLY A 1 205 ? 2.079 -4.250 -18.879 1.00 98.25 205 GLY A N 1
ATOM 1592 C CA . GLY A 1 205 ? 1.453 -5.297 -19.679 1.00 98.25 205 GLY A CA 1
ATOM 1593 C C . GLY A 1 205 ? 1.627 -6.714 -19.124 1.00 98.25 205 GLY A C 1
ATOM 1594 O O . GLY A 1 205 ? 0.997 -7.634 -19.639 1.00 98.25 205 GLY A O 1
ATOM 1595 N N . ALA A 1 206 ? 2.446 -6.901 -18.086 1.00 98.31 206 ALA A N 1
ATOM 1596 C CA . ALA A 1 206 ? 2.711 -8.206 -17.495 1.00 98.31 206 ALA A CA 1
ATOM 1597 C C . ALA A 1 206 ? 1.673 -8.584 -16.430 1.00 98.31 206 ALA A C 1
ATOM 1599 O O . ALA A 1 206 ? 1.105 -7.726 -15.747 1.00 98.31 206 ALA A O 1
ATOM 1600 N N . MET A 1 207 ? 1.443 -9.885 -16.264 1.00 98.31 207 MET A N 1
ATOM 1601 C CA . MET A 1 207 ? 0.519 -10.426 -15.268 1.00 98.31 207 MET A CA 1
ATOM 1602 C C . MET A 1 207 ? 1.238 -10.614 -13.935 1.00 98.31 207 MET A C 1
ATOM 1604 O O . MET A 1 207 ? 2.226 -11.346 -13.880 1.00 98.31 207 MET A O 1
ATOM 1608 N N . LEU A 1 208 ? 0.732 -10.034 -12.842 1.00 97.88 208 LEU A N 1
ATOM 1609 C CA . LEU A 1 208 ? 1.234 -10.358 -11.508 1.00 97.88 208 LEU A CA 1
ATOM 1610 C C . LEU A 1 208 ? 0.788 -11.772 -11.139 1.00 97.88 208 LEU A C 1
ATOM 1612 O O . LEU A 1 208 ? -0.401 -12.065 -11.055 1.00 97.88 208 LEU A O 1
ATOM 1616 N N . THR A 1 209 ? 1.736 -12.668 -10.907 1.00 96.44 209 THR A N 1
ATOM 1617 C CA . THR A 1 209 ? 1.455 -14.077 -10.609 1.00 96.44 209 THR A CA 1
ATOM 1618 C C . THR A 1 209 ? 1.598 -14.412 -9.131 1.00 96.44 209 THR A C 1
ATOM 1620 O O . THR A 1 209 ? 0.924 -15.329 -8.661 1.00 96.44 209 THR A O 1
ATOM 1623 N N . ASP A 1 210 ? 2.452 -13.688 -8.409 1.00 95.25 210 ASP A N 1
ATOM 1624 C CA . ASP A 1 210 ? 2.721 -13.886 -6.988 1.00 95.25 210 ASP A CA 1
ATOM 1625 C C . ASP A 1 210 ? 3.420 -12.650 -6.400 1.00 95.25 210 ASP A C 1
ATOM 1627 O O . ASP A 1 210 ? 3.836 -11.751 -7.134 1.00 95.25 210 ASP A O 1
ATOM 1631 N N . GLY A 1 211 ? 3.605 -12.620 -5.086 1.00 96.94 211 GLY A N 1
ATOM 1632 C CA . GLY A 1 211 ? 4.394 -11.587 -4.431 1.00 96.94 211 GLY A CA 1
ATOM 1633 C C . GLY A 1 211 ? 4.873 -11.995 -3.046 1.00 96.94 211 GLY A C 1
ATOM 1634 O O . GLY A 1 211 ? 4.380 -12.959 -2.458 1.00 96.94 211 GLY A O 1
ATOM 1635 N N . ALA A 1 212 ? 5.841 -11.246 -2.535 1.00 96.38 212 ALA A N 1
ATOM 1636 C CA . ALA A 1 212 ? 6.383 -11.392 -1.196 1.00 96.38 212 ALA A CA 1
ATOM 1637 C C . ALA A 1 212 ? 6.629 -10.017 -0.570 1.00 96.38 212 ALA A C 1
ATOM 1639 O O . ALA A 1 212 ? 7.019 -9.066 -1.250 1.00 96.38 212 ALA A O 1
ATOM 1640 N N . VAL A 1 213 ? 6.422 -9.932 0.741 1.00 95.81 213 VAL A N 1
ATOM 1641 C CA . VAL A 1 213 ? 6.753 -8.745 1.534 1.00 95.81 213 VAL A CA 1
ATOM 1642 C C . VAL A 1 213 ? 8.233 -8.776 1.898 1.00 95.81 213 VAL A C 1
ATOM 1644 O O . VAL A 1 213 ? 8.787 -9.840 2.178 1.00 95.81 213 VAL A O 1
ATOM 1647 N N . ILE A 1 214 ? 8.869 -7.613 1.917 1.00 95.31 214 ILE A N 1
ATOM 1648 C CA . ILE A 1 214 ? 10.213 -7.418 2.450 1.00 95.31 214 ILE A CA 1
ATOM 1649 C C . ILE A 1 214 ? 10.089 -6.638 3.759 1.00 95.31 214 ILE A C 1
ATOM 1651 O O . ILE A 1 214 ? 9.352 -5.657 3.830 1.00 95.31 214 ILE A O 1
ATOM 1655 N N . THR A 1 215 ? 10.793 -7.084 4.796 1.00 94.12 215 THR A N 1
ATOM 1656 C CA . THR A 1 215 ? 10.926 -6.366 6.073 1.00 94.12 215 THR A CA 1
ATOM 1657 C C . THR A 1 215 ? 12.395 -6.119 6.406 1.00 94.12 215 THR A C 1
ATOM 1659 O O . THR A 1 215 ? 13.280 -6.780 5.854 1.00 94.12 215 THR A O 1
ATOM 1662 N N . GLY A 1 216 ? 12.660 -5.215 7.350 1.00 87.69 216 GLY A N 1
ATOM 1663 C CA . GLY A 1 216 ? 14.003 -4.923 7.849 1.00 87.69 216 GLY A CA 1
ATOM 1664 C C . GLY A 1 216 ? 14.679 -6.119 8.532 1.00 87.69 216 GLY A C 1
ATOM 1665 O O . GLY A 1 216 ? 14.053 -7.136 8.854 1.00 87.69 216 GLY A O 1
ATOM 1666 N N . SER A 1 217 ? 15.991 -6.004 8.739 1.00 72.44 217 SER A N 1
ATOM 1667 C CA . SER A 1 217 ? 16.846 -7.063 9.309 1.00 72.44 217 SER A CA 1
ATOM 1668 C C . SER A 1 217 ? 16.610 -7.332 10.799 1.00 72.44 217 SER A C 1
ATOM 1670 O O . SER A 1 217 ? 16.955 -8.402 11.299 1.00 72.44 217 SER A O 1
ATOM 1672 N N . ASP A 1 218 ? 15.986 -6.398 11.504 1.00 67.00 218 ASP A N 1
ATOM 1673 C CA . ASP A 1 218 ? 15.564 -6.512 12.899 1.00 67.00 218 ASP A CA 1
ATOM 1674 C C . ASP A 1 218 ? 14.142 -7.077 13.065 1.00 67.00 218 ASP A C 1
ATOM 1676 O O . ASP A 1 218 ? 13.672 -7.247 14.192 1.00 67.00 218 ASP A O 1
ATOM 1680 N N . GLY A 1 219 ? 13.477 -7.433 11.960 1.00 57.81 219 GLY A N 1
ATOM 1681 C CA . GLY A 1 219 ? 12.117 -7.965 11.981 1.00 57.81 219 GLY A CA 1
ATOM 1682 C C . GLY A 1 219 ? 11.075 -6.911 12.347 1.00 57.81 219 GLY A C 1
ATOM 1683 O O . GLY A 1 219 ? 10.075 -7.250 12.984 1.00 57.81 219 GLY A O 1
ATOM 1684 N N . GLU A 1 220 ? 11.328 -5.649 11.985 1.00 64.19 220 GLU A N 1
ATOM 1685 C CA . GLU A 1 220 ? 10.415 -4.531 12.199 1.00 64.19 220 GLU A CA 1
ATOM 1686 C C . GLU A 1 220 ? 8.957 -4.829 11.796 1.00 64.19 220 GLU A C 1
ATOM 1688 O O . GLU A 1 220 ? 8.653 -5.624 10.904 1.00 64.19 220 GLU A O 1
ATOM 1693 N N . LEU A 1 221 ? 8.027 -4.160 12.489 1.00 71.75 221 LEU A N 1
ATOM 1694 C CA . LEU A 1 221 ? 6.569 -4.290 12.323 1.00 71.75 221 LEU A CA 1
ATOM 1695 C C . LEU A 1 221 ? 6.041 -3.651 11.022 1.00 71.75 221 LEU A C 1
ATOM 1697 O O . LEU A 1 221 ? 4.831 -3.457 10.877 1.00 71.75 221 LEU A O 1
ATOM 1701 N N . THR A 1 222 ? 6.935 -3.271 10.117 1.00 85.81 222 THR A N 1
ATOM 1702 C CA . THR A 1 222 ? 6.676 -2.462 8.929 1.00 85.81 222 THR A CA 1
ATOM 1703 C C . THR A 1 222 ? 7.344 -3.096 7.714 1.00 85.81 222 THR A C 1
ATOM 1705 O O . THR A 1 222 ? 8.418 -3.694 7.770 1.00 85.81 222 THR A O 1
ATOM 1708 N N . CYS A 1 223 ? 6.647 -3.002 6.593 1.00 92.75 223 CYS A N 1
ATOM 1709 C CA . CYS A 1 223 ? 7.121 -3.343 5.268 1.00 92.75 223 CYS A CA 1
ATOM 1710 C C . CYS A 1 223 ? 8.227 -2.363 4.884 1.00 92.75 223 CYS A C 1
ATOM 1712 O O . CYS A 1 223 ? 8.074 -1.160 5.076 1.00 92.75 223 CYS A O 1
ATOM 1714 N N . THR A 1 224 ? 9.315 -2.877 4.321 1.00 94.38 224 THR A N 1
ATOM 1715 C CA . THR A 1 224 ? 10.428 -2.091 3.767 1.00 94.38 224 THR A CA 1
ATOM 1716 C C . THR A 1 224 ? 10.505 -2.228 2.244 1.00 94.38 224 THR A C 1
ATOM 1718 O O . THR A 1 224 ? 11.297 -1.558 1.584 1.00 94.38 224 THR A O 1
ATOM 1721 N N . GLY A 1 225 ? 9.671 -3.091 1.657 1.00 95.56 225 GLY A N 1
ATOM 1722 C CA . GLY A 1 225 ? 9.574 -3.282 0.218 1.00 95.56 225 GLY A CA 1
ATOM 1723 C C . GLY A 1 225 ? 8.755 -4.506 -0.177 1.00 95.56 225 GLY A C 1
ATOM 1724 O O . GLY A 1 225 ? 8.167 -5.205 0.646 1.00 95.56 225 GLY A O 1
ATOM 1725 N N . LEU A 1 226 ? 8.750 -4.790 -1.471 1.00 97.12 226 LEU A N 1
ATOM 1726 C CA . LEU A 1 226 ? 8.040 -5.882 -2.110 1.00 97.12 226 LEU A CA 1
ATOM 1727 C C . LEU A 1 226 ? 8.953 -6.598 -3.097 1.00 97.12 226 LEU A C 1
ATOM 1729 O O . LEU A 1 226 ? 9.755 -5.981 -3.803 1.00 97.12 226 LEU A O 1
ATOM 1733 N N . VAL A 1 227 ? 8.729 -7.900 -3.223 1.00 97.75 227 VAL A N 1
ATOM 1734 C CA . VAL A 1 227 ? 9.030 -8.625 -4.453 1.00 97.75 227 VAL A CA 1
ATOM 1735 C C . VAL A 1 227 ? 7.707 -8.898 -5.156 1.00 97.75 227 VAL A C 1
ATOM 1737 O O . VAL A 1 227 ? 6.849 -9.597 -4.621 1.00 97.75 227 VAL A O 1
ATOM 1740 N N . LEU A 1 228 ? 7.533 -8.348 -6.352 1.00 98.12 228 LEU A N 1
ATOM 1741 C CA . LEU A 1 228 ? 6.386 -8.589 -7.221 1.00 98.12 228 LEU A CA 1
ATOM 1742 C C . LEU A 1 228 ? 6.809 -9.551 -8.331 1.00 98.12 228 LEU A C 1
ATOM 1744 O O . LEU A 1 228 ? 7.691 -9.231 -9.125 1.00 98.12 228 LEU A O 1
ATOM 1748 N N . ARG A 1 229 ? 6.200 -10.736 -8.397 1.00 97.88 229 ARG A N 1
ATOM 1749 C CA . ARG A 1 229 ? 6.522 -11.738 -9.418 1.00 97.88 229 ARG A CA 1
ATOM 1750 C C . ARG A 1 229 ? 5.543 -11.660 -10.571 1.00 97.88 229 ARG A C 1
ATOM 1752 O O . ARG A 1 229 ? 4.401 -12.113 -10.463 1.00 97.88 229 ARG A O 1
ATOM 1759 N N . PHE A 1 230 ? 6.017 -11.164 -11.698 1.00 98.00 230 PHE A N 1
ATOM 1760 C CA . PHE A 1 230 ? 5.276 -11.144 -12.946 1.00 98.00 230 PHE A CA 1
ATOM 1761 C C . PHE A 1 230 ? 5.590 -12.376 -13.801 1.00 98.00 230 PHE A C 1
ATOM 1763 O O . PHE A 1 230 ? 6.597 -13.055 -13.609 1.00 98.00 230 PHE A O 1
ATOM 1770 N N . ASP A 1 231 ? 4.745 -12.655 -14.789 1.00 97.50 231 ASP A N 1
ATOM 1771 C CA . ASP A 1 231 ? 4.993 -13.689 -15.803 1.00 97.50 231 ASP A CA 1
ATOM 1772 C C . ASP A 1 231 ? 6.227 -13.411 -16.686 1.00 97.50 231 ASP A C 1
ATOM 1774 O O . ASP A 1 231 ? 6.765 -14.333 -17.302 1.00 97.50 231 ASP A O 1
ATOM 1778 N N . VAL A 1 232 ? 6.715 -12.168 -16.697 1.00 97.50 232 VAL A N 1
ATOM 1779 C CA . VAL A 1 232 ? 7.946 -11.745 -17.387 1.00 97.50 232 VAL A CA 1
ATOM 1780 C C . VAL A 1 232 ? 9.189 -11.691 -16.487 1.00 97.50 232 VAL A C 1
ATOM 1782 O O . VAL A 1 232 ? 10.295 -11.519 -17.000 1.00 97.50 232 VAL A O 1
ATOM 1785 N N . GLY A 1 233 ? 9.041 -11.847 -15.167 1.00 97.44 233 GLY A N 1
ATOM 1786 C CA . GLY A 1 233 ? 10.149 -11.805 -14.208 1.00 97.44 233 GLY A CA 1
ATOM 1787 C C . GLY A 1 233 ? 9.783 -11.193 -12.855 1.00 97.44 233 GLY A C 1
ATOM 1788 O O . GLY A 1 233 ? 8.657 -10.755 -12.633 1.00 97.44 233 GLY A O 1
ATOM 1789 N N . ASP A 1 234 ? 10.762 -11.141 -11.955 1.00 98.00 234 ASP A N 1
ATOM 1790 C CA . ASP A 1 234 ? 10.601 -10.558 -10.620 1.00 98.00 234 ASP A CA 1
ATOM 1791 C C . ASP A 1 234 ? 10.967 -9.062 -10.644 1.00 98.00 234 ASP A C 1
ATOM 1793 O O . ASP A 1 234 ? 11.958 -8.663 -11.259 1.00 98.00 234 ASP A O 1
ATOM 1797 N N . LEU A 1 235 ? 10.174 -8.240 -9.963 1.00 98.06 235 LEU A N 1
ATOM 1798 C CA . LEU A 1 235 ? 10.442 -6.836 -9.666 1.00 98.06 235 LEU A CA 1
ATOM 1799 C C . LEU A 1 235 ? 10.675 -6.702 -8.163 1.00 98.06 235 LEU A C 1
ATOM 1801 O O . LEU A 1 235 ? 9.807 -7.049 -7.364 1.00 98.06 235 LEU A O 1
ATOM 1805 N N . VAL A 1 236 ? 11.823 -6.158 -7.784 1.00 97.81 236 VAL A N 1
ATOM 1806 C CA . VAL A 1 236 ? 12.128 -5.777 -6.407 1.00 97.81 236 VAL A CA 1
ATOM 1807 C C . VAL A 1 236 ? 11.994 -4.270 -6.298 1.00 97.81 236 VAL A C 1
ATOM 1809 O O . VAL A 1 236 ? 12.654 -3.537 -7.037 1.00 97.81 236 VAL A O 1
ATOM 1812 N N . ILE A 1 237 ? 11.155 -3.818 -5.372 1.00 97.00 237 ILE A N 1
ATOM 1813 C CA . ILE A 1 237 ? 11.026 -2.405 -5.035 1.00 97.00 237 ILE A CA 1
ATOM 1814 C C . ILE A 1 237 ? 10.959 -2.234 -3.524 1.00 97.00 237 ILE A C 1
ATOM 1816 O O . ILE A 1 237 ? 10.242 -2.961 -2.849 1.00 97.00 237 ILE A O 1
ATOM 1820 N N . GLY A 1 238 ? 11.693 -1.280 -2.977 1.00 95.56 238 GLY A N 1
ATOM 1821 C CA . GLY A 1 238 ? 11.648 -0.969 -1.558 1.00 95.56 238 GLY A CA 1
ATOM 1822 C C . GLY A 1 238 ? 12.414 0.296 -1.241 1.00 95.56 238 GLY A C 1
ATOM 1823 O O . GLY A 1 238 ? 12.860 1.008 -2.141 1.00 95.56 238 GLY A O 1
ATOM 1824 N N . THR A 1 239 ? 12.578 0.546 0.047 1.00 93.12 239 THR A N 1
ATOM 1825 C CA . THR A 1 239 ? 13.311 1.692 0.572 1.00 93.12 239 THR A CA 1
ATOM 1826 C C . THR A 1 239 ? 14.378 1.226 1.557 1.00 93.12 239 THR A C 1
ATOM 1828 O O . THR A 1 239 ? 14.241 0.182 2.205 1.00 93.12 239 THR A O 1
ATOM 1831 N N . LEU A 1 240 ? 15.476 1.971 1.622 1.00 91.00 240 LEU A N 1
ATOM 1832 C CA . LEU A 1 240 ? 16.534 1.792 2.608 1.00 91.00 240 LEU A CA 1
ATOM 1833 C C . LEU A 1 240 ? 17.073 3.175 2.980 1.00 91.00 240 LEU A C 1
ATOM 1835 O O . LEU A 1 240 ? 17.754 3.819 2.182 1.00 91.00 240 LEU A O 1
ATOM 1839 N N . GLY A 1 241 ? 16.765 3.641 4.186 1.00 87.00 241 GLY A N 1
ATOM 1840 C CA . GLY A 1 241 ? 16.919 5.042 4.554 1.00 87.00 241 GLY A CA 1
ATOM 1841 C C . GLY A 1 241 ? 16.112 5.933 3.611 1.00 87.00 241 GLY A C 1
ATOM 1842 O O . GLY A 1 241 ? 14.954 5.659 3.336 1.00 87.00 241 GLY A O 1
ATOM 1843 N N . ASP A 1 242 ? 16.719 6.985 3.078 1.00 85.00 242 ASP A N 1
ATOM 1844 C CA . ASP A 1 242 ? 16.025 7.911 2.171 1.00 85.00 242 ASP A CA 1
ATOM 1845 C C . ASP A 1 242 ? 16.159 7.517 0.684 1.00 85.00 242 ASP A C 1
ATOM 1847 O O . ASP A 1 242 ? 15.885 8.325 -0.201 1.00 85.00 242 ASP A O 1
ATOM 1851 N N . GLU A 1 243 ? 16.596 6.286 0.396 1.00 90.75 243 GLU A N 1
ATOM 1852 C CA . GLU A 1 243 ? 16.913 5.824 -0.956 1.00 90.75 243 GLU A CA 1
ATOM 1853 C C . GLU A 1 243 ? 15.928 4.766 -1.457 1.00 90.75 243 GLU A C 1
ATOM 1855 O O . GLU A 1 243 ? 15.626 3.776 -0.781 1.00 90.75 243 GLU A O 1
ATOM 1860 N N . TRP A 1 244 ? 15.509 4.925 -2.712 1.00 94.81 244 TRP A N 1
ATOM 1861 C CA . TRP A 1 244 ? 14.784 3.896 -3.442 1.00 94.81 244 TRP A CA 1
ATOM 1862 C C . TRP A 1 244 ? 15.712 2.746 -3.830 1.00 94.81 244 TRP A C 1
ATOM 1864 O O . TRP A 1 244 ? 16.785 2.936 -4.403 1.00 94.81 244 TRP A O 1
ATOM 1874 N N . VAL A 1 245 ? 15.249 1.522 -3.610 1.00 94.88 245 VAL A N 1
ATOM 1875 C CA . VAL A 1 245 ? 15.875 0.314 -4.142 1.00 94.88 245 VAL A CA 1
ATOM 1876 C C . VAL A 1 245 ? 14.937 -0.269 -5.183 1.00 94.88 245 VAL A C 1
ATOM 1878 O O . VAL A 1 245 ? 13.838 -0.708 -4.857 1.00 94.88 245 VAL A O 1
ATOM 1881 N N . LEU A 1 246 ? 15.382 -0.287 -6.437 1.00 95.06 246 LEU A N 1
ATOM 1882 C CA . LEU A 1 246 ? 14.599 -0.748 -7.576 1.00 95.06 246 LEU A CA 1
ATOM 1883 C C . LEU A 1 246 ? 15.447 -1.678 -8.445 1.00 95.06 246 LEU A C 1
ATOM 1885 O O . LEU A 1 246 ? 16.558 -1.326 -8.839 1.00 95.06 246 LEU A O 1
ATOM 1889 N N . ALA A 1 247 ? 14.951 -2.883 -8.724 1.00 95.56 247 ALA A N 1
ATOM 1890 C CA . ALA A 1 247 ? 15.671 -3.849 -9.547 1.00 95.56 247 ALA A CA 1
ATOM 1891 C C . ALA A 1 247 ? 14.741 -4.840 -10.252 1.00 95.56 247 ALA A C 1
ATOM 1893 O O . ALA A 1 247 ? 13.765 -5.320 -9.680 1.00 95.56 247 ALA A O 1
ATOM 1894 N N . ALA A 1 248 ? 15.105 -5.208 -11.480 1.00 96.25 248 ALA A N 1
ATOM 1895 C CA . ALA A 1 248 ? 14.565 -6.389 -12.142 1.00 96.25 248 ALA A CA 1
ATOM 1896 C C . ALA A 1 248 ? 15.398 -7.627 -11.765 1.00 96.25 248 ALA A C 1
ATOM 1898 O O . ALA A 1 248 ? 16.629 -7.613 -11.857 1.00 96.25 248 ALA A O 1
ATOM 1899 N N . GLY A 1 249 ? 14.727 -8.712 -11.385 1.00 94.75 249 GLY A N 1
ATOM 1900 C CA . GLY A 1 249 ? 15.336 -9.975 -10.979 1.00 94.75 249 GLY A CA 1
ATOM 1901 C C . GLY A 1 249 ? 15.504 -10.105 -9.457 1.00 94.75 249 GLY A C 1
ATOM 1902 O O . GLY A 1 249 ? 14.599 -9.738 -8.712 1.00 94.75 249 GLY A O 1
ATOM 1903 N N . PRO A 1 250 ? 16.607 -10.705 -8.972 1.00 92.25 250 PRO A N 1
ATOM 1904 C CA . PRO A 1 250 ? 16.783 -10.991 -7.550 1.00 92.25 250 PRO A CA 1
ATOM 1905 C C . PRO A 1 250 ? 17.023 -9.721 -6.725 1.00 92.25 250 PRO A C 1
ATOM 1907 O O . PRO A 1 250 ? 17.479 -8.702 -7.244 1.00 92.25 250 PRO A O 1
ATOM 1910 N N . VAL A 1 251 ? 16.803 -9.824 -5.408 1.00 93.56 251 VAL A N 1
ATOM 1911 C CA . VAL A 1 251 ? 17.158 -8.766 -4.448 1.00 93.56 251 VAL A CA 1
ATOM 1912 C C . VAL A 1 251 ? 18.628 -8.370 -4.635 1.00 93.56 251 VAL A C 1
ATOM 1914 O O . VAL A 1 251 ? 19.496 -9.253 -4.612 1.00 93.56 251 VAL A O 1
ATOM 1917 N N . PRO A 1 252 ? 18.940 -7.070 -4.813 1.00 94.06 252 PRO A N 1
ATOM 1918 C CA . PRO A 1 252 ? 20.314 -6.633 -5.009 1.00 94.06 252 PRO A CA 1
ATOM 1919 C C . PRO A 1 252 ? 21.219 -7.062 -3.851 1.00 94.06 252 PRO A C 1
ATOM 1921 O O . PRO A 1 252 ? 20.906 -6.852 -2.679 1.00 94.06 252 PRO A O 1
ATOM 1924 N N . ALA A 1 253 ? 22.389 -7.618 -4.173 1.00 93.50 253 ALA A N 1
ATOM 1925 C CA . ALA A 1 253 ? 23.321 -8.150 -3.173 1.00 93.50 253 ALA A CA 1
ATOM 1926 C C . ALA A 1 253 ? 23.778 -7.102 -2.140 1.00 93.50 253 ALA A C 1
ATOM 1928 O O . ALA A 1 253 ? 24.135 -7.463 -1.022 1.00 93.50 253 ALA A O 1
ATOM 1929 N N . ALA A 1 254 ? 23.752 -5.818 -2.509 1.00 90.75 254 ALA A N 1
ATOM 1930 C CA . ALA A 1 254 ? 24.107 -4.711 -1.627 1.00 90.75 254 ALA A CA 1
ATOM 1931 C C . ALA A 1 254 ? 23.104 -4.502 -0.478 1.00 90.75 254 ALA A C 1
ATOM 1933 O O . ALA A 1 254 ? 23.515 -4.089 0.601 1.00 90.75 254 ALA A O 1
ATOM 1934 N N . VAL A 1 255 ? 21.819 -4.807 -0.692 1.00 91.31 255 VAL A N 1
ATOM 1935 C CA . VAL A 1 255 ? 20.750 -4.593 0.304 1.00 91.31 255 VAL A CA 1
ATOM 1936 C C . VAL A 1 255 ? 20.281 -5.888 0.957 1.00 91.31 255 VAL A C 1
ATOM 1938 O O . VAL A 1 255 ? 19.685 -5.854 2.026 1.00 91.31 255 VAL A O 1
ATOM 1941 N N . ALA A 1 256 ? 20.585 -7.040 0.350 1.00 91.62 256 ALA A N 1
ATOM 1942 C CA . ALA A 1 256 ? 20.193 -8.352 0.856 1.00 91.62 256 ALA A CA 1
ATOM 1943 C C . ALA A 1 256 ? 20.531 -8.598 2.347 1.00 91.62 256 ALA A C 1
ATOM 1945 O O . ALA A 1 256 ? 19.713 -9.217 3.019 1.00 91.62 256 ALA A O 1
ATOM 1946 N N . PRO A 1 257 ? 21.660 -8.118 2.915 1.00 91.38 257 PRO A N 1
ATOM 1947 C CA . PRO A 1 257 ? 21.931 -8.276 4.348 1.00 91.38 257 PRO A CA 1
ATOM 1948 C C . PRO A 1 257 ? 20.986 -7.486 5.268 1.00 91.38 257 PRO A C 1
ATOM 1950 O O . PRO A 1 257 ? 20.858 -7.830 6.440 1.00 91.38 257 PRO A O 1
ATOM 1953 N N . CYS A 1 258 ? 20.358 -6.426 4.756 1.00 90.25 258 CYS A N 1
ATOM 1954 C CA . CYS A 1 258 ? 19.483 -5.532 5.515 1.00 90.25 258 CYS A CA 1
ATOM 1955 C C . CYS A 1 258 ? 18.012 -5.955 5.455 1.00 90.25 258 CYS A C 1
ATOM 1957 O O . CYS A 1 258 ? 17.195 -5.397 6.185 1.00 90.25 258 CYS A O 1
ATOM 1959 N N . TRP A 1 259 ? 17.672 -6.913 4.593 1.00 92.75 259 TRP A N 1
ATOM 1960 C CA . TRP A 1 259 ? 16.301 -7.251 4.239 1.00 92.75 259 TRP A CA 1
ATOM 1961 C C . TRP A 1 259 ? 15.993 -8.727 4.474 1.00 92.75 259 TRP A C 1
ATOM 1963 O O . TRP A 1 259 ? 16.770 -9.617 4.134 1.00 92.75 259 TRP A O 1
ATOM 1973 N N . THR A 1 260 ? 14.796 -8.982 4.990 1.00 92.88 260 THR A N 1
ATOM 1974 C CA . THR A 1 260 ? 14.204 -10.314 5.089 1.00 92.88 260 THR A CA 1
ATOM 1975 C C . THR A 1 260 ? 13.037 -10.401 4.118 1.00 92.88 260 THR A C 1
ATOM 1977 O O . THR A 1 260 ? 12.035 -9.708 4.279 1.00 92.88 260 THR A O 1
ATOM 1980 N N . VAL A 1 261 ? 13.158 -11.263 3.108 1.00 93.56 261 VAL A N 1
ATOM 1981 C CA . VAL A 1 261 ? 12.055 -11.563 2.187 1.00 93.56 261 VAL A CA 1
ATOM 1982 C C . VAL A 1 261 ? 11.180 -12.639 2.820 1.00 93.56 261 VAL A C 1
ATOM 1984 O O . VAL A 1 261 ? 11.659 -13.727 3.149 1.00 93.56 261 VAL A O 1
ATOM 1987 N N . HIS A 1 262 ? 9.901 -12.330 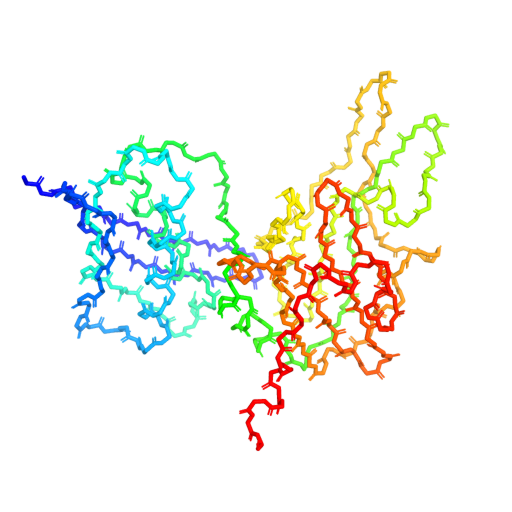3.004 1.00 93.06 262 HIS A N 1
ATOM 1988 C CA . HIS A 1 262 ? 8.911 -13.284 3.496 1.00 93.06 262 HIS A CA 1
ATOM 1989 C C . HIS A 1 262 ? 8.628 -14.354 2.433 1.00 93.06 262 HIS A C 1
ATOM 1991 O O . HIS A 1 262 ? 8.914 -14.148 1.252 1.00 93.06 262 HIS A O 1
ATOM 1997 N N . PRO A 1 263 ? 8.067 -15.514 2.811 1.00 92.31 263 PRO A N 1
ATOM 1998 C CA . PRO A 1 263 ? 7.605 -16.488 1.833 1.00 92.31 263 PRO A CA 1
ATOM 1999 C C . PRO A 1 263 ? 6.647 -15.856 0.820 1.00 92.31 263 PRO A C 1
ATOM 2001 O O . PRO A 1 263 ? 5.833 -14.998 1.169 1.00 92.31 263 PRO A O 1
ATOM 2004 N N . PHE A 1 264 ? 6.721 -16.320 -0.426 1.00 92.50 264 PHE A N 1
ATOM 2005 C CA . PHE A 1 264 ? 5.734 -15.956 -1.433 1.00 92.50 264 PHE A CA 1
ATOM 2006 C C . PHE A 1 264 ? 4.350 -16.448 -1.012 1.00 92.50 264 PHE A C 1
ATOM 2008 O O . PHE A 1 264 ? 4.197 -17.516 -0.411 1.00 92.50 264 PHE A O 1
ATOM 2015 N N . ILE A 1 265 ? 3.328 -15.672 -1.351 1.00 88.44 265 ILE A N 1
ATOM 2016 C CA . ILE A 1 265 ? 1.951 -15.905 -0.910 1.00 88.44 265 ILE A CA 1
ATOM 2017 C C . ILE A 1 265 ? 1.450 -17.287 -1.319 1.00 88.44 265 ILE A C 1
ATOM 2019 O O . ILE A 1 265 ? 0.787 -17.965 -0.531 1.00 88.44 265 ILE A O 1
ATOM 2023 N N . ARG A 1 266 ? 1.796 -17.744 -2.527 1.00 75.19 266 ARG A N 1
ATOM 2024 C CA . ARG A 1 266 ? 1.387 -19.073 -3.004 1.00 75.19 266 ARG A CA 1
ATOM 2025 C C . ARG A 1 266 ? 2.252 -20.216 -2.472 1.00 75.19 266 ARG A C 1
ATOM 2027 O O . ARG A 1 266 ? 1.793 -21.359 -2.496 1.00 75.19 266 ARG A O 1
ATOM 2034 N N . ASP A 1 267 ? 3.443 -19.931 -1.950 1.00 59.72 267 ASP A N 1
ATOM 2035 C CA . ASP A 1 267 ? 4.305 -20.932 -1.309 1.00 59.72 267 ASP A CA 1
ATOM 2036 C C . ASP A 1 267 ? 3.848 -21.254 0.126 1.00 59.72 267 ASP A C 1
ATOM 2038 O O . ASP A 1 267 ? 4.127 -22.340 0.626 1.00 59.72 267 ASP A O 1
ATOM 2042 N N . ALA A 1 268 ? 3.070 -20.376 0.772 1.00 52.78 268 ALA A N 1
ATOM 2043 C CA . ALA A 1 268 ? 2.531 -20.610 2.118 1.00 52.78 268 ALA A CA 1
ATOM 2044 C C . ALA A 1 268 ? 1.380 -21.643 2.173 1.00 52.78 268 ALA A C 1
ATOM 2046 O O . ALA A 1 268 ? 0.984 -22.069 3.258 1.00 52.78 268 ALA A O 1
ATOM 2047 N N . ALA A 1 269 ? 0.836 -22.044 1.018 1.00 41.75 269 ALA A N 1
ATOM 2048 C CA . ALA A 1 269 ? -0.316 -22.942 0.897 1.00 41.75 269 ALA A CA 1
ATOM 2049 C C . ALA A 1 269 ? 0.032 -24.349 0.359 1.00 41.75 269 ALA A C 1
ATOM 2051 O O . ALA A 1 269 ? -0.874 -25.074 -0.065 1.00 41.75 269 ALA A O 1
ATOM 2052 N N . ARG A 1 270 ? 1.316 -24.741 0.346 1.00 33.00 270 ARG A N 1
ATOM 2053 C CA . ARG A 1 270 ? 1.785 -26.064 -0.108 1.00 33.00 270 ARG A CA 1
ATOM 2054 C C . ARG A 1 270 ? 2.480 -26.866 0.982 1.00 33.00 270 ARG A C 1
ATOM 2056 O O . ARG A 1 270 ? 3.293 -26.283 1.726 1.00 33.00 270 ARG A O 1
#

pLDDT: mean 89.77, std 10.23, range [33.0, 98.56]

Foldseek 3Di:
DWQKFKFWDFDDDPQATATKIWIKTKAAAPAEAEAEPADPDDDPQLSVLLRQLSVLLCVPDDVPRHIYIYTHHMHDDPGHHDQNSSSFRNNVRNCVSVVHDDPDPTDFAFQQVSVLRVQVVQAQWAQQFKKFKFFDAPNDGDDAQVGTQKMWTDTDSDAIWIWHDDAQATTTDRDDDDAKDAPPNRGTIHIDTDDPPHQVRVRNGWGFHWKWFKDFLVRDSGTQWMWTQTPVFIWTWGHHGPTIDTDTHDRDPVCVNTIDTDDISVVVVD